Protein AF-A0A813K1X5-F1 (afdb_monomer)

Radius of gyration: 20.35 Å; Cα contacts (8 Å, |Δi|>4): 325; chains: 1; bounding box: 59×46×61 Å

Secondary structure (DSSP, 8-state):
-------------TT-TTT-HHHHHHHHHHHHHHSTT----S--HHHHHHTTTBGGGSEEEEE--TT-----SS-EEEEEEETT--TT-STTSBSSEEEEETTT--B---STTSTT-EEEESSSS-EEEEETTTBEEEEE--HHHHHH-TTHHHHHHHHH--TTPEEEEEEE-TTTS-S---TTS--HHHHHHHHHHHT-----SS--------PPPP-

Organism: Polarella glacialis (NCBI:txid89957)

Structure (mmCIF, N/CA/C/O backbone):
data_AF-A0A813K1X5-F1
#
_entry.id   AF-A0A813K1X5-F1
#
loop_
_atom_site.group_PDB
_atom_site.id
_atom_site.type_symbol
_atom_site.label_atom_id
_atom_site.label_alt_id
_atom_site.label_comp_id
_atom_site.label_asym_id
_atom_site.label_entity_id
_atom_site.label_seq_id
_atom_site.pdbx_PDB_ins_code
_atom_site.Cartn_x
_atom_site.Cartn_y
_atom_site.Cartn_z
_atom_site.occupancy
_atom_site.B_iso_or_equiv
_atom_site.auth_seq_id
_atom_site.auth_comp_id
_atom_site.auth_asym_id
_atom_site.auth_atom_id
_atom_site.pdbx_PDB_model_num
ATOM 1 N N . LEU A 1 1 ? -35.697 -5.464 9.568 1.00 37.19 1 LEU A N 1
ATOM 2 C CA . LEU A 1 1 ? -34.935 -4.727 10.599 1.00 37.19 1 LEU A CA 1
ATOM 3 C C . LEU A 1 1 ? -34.163 -3.637 9.882 1.00 37.19 1 LEU A C 1
ATOM 5 O O . LEU A 1 1 ? -33.559 -3.923 8.858 1.00 37.19 1 LEU A O 1
ATOM 9 N N . ASP A 1 2 ? -34.342 -2.413 10.358 1.00 28.03 2 ASP A N 1
ATOM 10 C CA . ASP A 1 2 ? -34.088 -1.141 9.681 1.00 28.03 2 ASP A CA 1
ATOM 11 C C . ASP A 1 2 ? -32.688 -1.010 9.058 1.00 28.03 2 ASP A C 1
ATOM 13 O O . ASP A 1 2 ? -31.667 -1.224 9.715 1.00 28.03 2 ASP A O 1
ATOM 17 N N . VAL A 1 3 ? -32.648 -0.637 7.779 1.00 36.41 3 VAL A N 1
ATOM 18 C CA . VAL A 1 3 ? -31.427 -0.400 6.995 1.00 36.41 3 VAL A CA 1
ATOM 19 C C . VAL A 1 3 ? -30.973 1.036 7.269 1.00 36.41 3 VAL A C 1
ATOM 21 O O . VAL A 1 3 ? -31.202 1.936 6.471 1.00 36.41 3 VAL A O 1
ATOM 24 N N . GLY A 1 4 ? -30.399 1.276 8.450 1.00 39.00 4 GLY A N 1
ATOM 25 C CA . GLY A 1 4 ? -30.151 2.630 8.958 1.00 39.00 4 GLY A CA 1
ATOM 26 C C . GLY A 1 4 ? -28.727 2.871 9.454 1.00 39.00 4 GLY A C 1
ATOM 27 O O . GLY A 1 4 ? -28.503 2.960 10.657 1.00 39.00 4 GLY A O 1
ATOM 28 N N . ALA A 1 5 ? -27.768 3.009 8.538 1.00 40.59 5 ALA A N 1
ATOM 29 C CA . ALA A 1 5 ? -26.588 3.860 8.727 1.00 40.59 5 ALA A CA 1
ATOM 30 C C . ALA A 1 5 ? -25.986 4.169 7.351 1.00 40.59 5 ALA A C 1
ATOM 32 O O . ALA A 1 5 ? -25.523 3.267 6.650 1.00 40.59 5 ALA A O 1
ATOM 33 N N . CYS A 1 6 ? -26.050 5.443 6.966 1.00 34.31 6 CYS A N 1
ATOM 34 C CA . CYS A 1 6 ? -25.514 5.969 5.718 1.00 34.31 6 CYS A CA 1
ATOM 35 C C . CYS A 1 6 ? -24.021 5.622 5.605 1.00 34.31 6 CYS A C 1
ATOM 37 O O . CYS A 1 6 ? -23.245 5.891 6.521 1.00 34.31 6 CYS A O 1
ATOM 39 N N . ARG A 1 7 ? -23.627 4.972 4.505 1.00 38.72 7 ARG A N 1
ATOM 40 C CA . ARG A 1 7 ? -22.219 4.814 4.137 1.00 38.72 7 ARG A CA 1
ATOM 41 C C . ARG A 1 7 ? -21.830 6.062 3.369 1.00 38.72 7 ARG A C 1
ATOM 43 O O . ARG A 1 7 ? -22.143 6.173 2.187 1.00 38.72 7 ARG A O 1
ATOM 50 N N . ASP A 1 8 ? -21.170 6.987 4.044 1.00 37.69 8 ASP A N 1
ATOM 51 C CA . ASP A 1 8 ? -20.707 8.194 3.386 1.00 37.69 8 ASP A CA 1
ATOM 52 C C . ASP A 1 8 ? -19.357 7.932 2.712 1.00 37.69 8 ASP A C 1
ATOM 54 O O . ASP A 1 8 ? -18.321 7.790 3.360 1.00 37.69 8 ASP A O 1
ATOM 58 N N . VAL A 1 9 ? -19.380 7.834 1.384 1.00 38.09 9 VAL A N 1
ATOM 59 C CA . VAL A 1 9 ? -18.176 7.851 0.551 1.00 38.09 9 VAL A CA 1
ATOM 60 C C . VAL A 1 9 ? -17.920 9.301 0.160 1.00 38.09 9 VAL A C 1
ATOM 62 O O . VAL A 1 9 ? -18.747 9.925 -0.506 1.00 38.09 9 VAL A O 1
ATOM 65 N N . PHE A 1 10 ? -16.785 9.857 0.581 1.00 41.97 10 PHE A N 1
ATOM 66 C CA . PHE A 1 10 ? -16.441 11.252 0.316 1.00 41.97 10 PHE A CA 1
ATOM 67 C C . PHE A 1 10 ? -15.395 11.346 -0.793 1.00 41.97 10 PHE A C 1
ATOM 69 O O . PHE A 1 10 ? -14.221 11.062 -0.577 1.00 41.97 10 PHE A O 1
ATOM 76 N N . ASN A 1 11 ? -15.815 11.791 -1.976 1.00 42.22 11 ASN A N 1
ATOM 77 C CA . ASN A 1 11 ? -14.895 12.260 -3.006 1.00 42.22 11 ASN A CA 1
ATOM 78 C C . ASN A 1 11 ? -14.552 13.728 -2.705 1.00 42.22 11 ASN A C 1
ATOM 80 O O . ASN A 1 11 ? -15.395 14.610 -2.879 1.00 42.22 11 ASN A O 1
ATOM 84 N N . ILE A 1 12 ? -13.357 13.988 -2.168 1.00 49.47 12 ILE A N 1
ATOM 85 C CA . ILE A 1 12 ? -12.917 15.344 -1.821 1.00 49.47 12 ILE A CA 1
ATOM 86 C C . ILE A 1 12 ? -12.043 15.874 -2.958 1.00 49.47 12 ILE A C 1
ATOM 88 O O . ILE A 1 12 ? -10.843 15.618 -3.008 1.00 49.47 12 ILE A O 1
ATOM 92 N N . ASN A 1 13 ? -12.651 16.642 -3.861 1.00 49.50 13 ASN A N 1
ATOM 93 C CA . ASN A 1 13 ? -11.921 17.376 -4.888 1.00 49.50 13 ASN A CA 1
ATOM 94 C C . ASN A 1 13 ? -11.289 18.637 -4.270 1.00 49.50 13 ASN A C 1
ATOM 96 O O . ASN A 1 13 ? -11.981 19.602 -3.942 1.00 49.50 13 ASN A O 1
ATOM 100 N N . LEU A 1 14 ? -9.967 18.631 -4.091 1.00 50.16 14 LEU A N 1
ATOM 101 C CA . LEU A 1 14 ? -9.223 19.759 -3.515 1.00 50.16 14 LEU A CA 1
ATOM 102 C C . LEU A 1 14 ? -8.948 20.893 -4.522 1.00 50.16 14 LEU A C 1
ATOM 104 O O . LEU A 1 14 ? -8.475 21.955 -4.115 1.00 50.16 14 LEU A O 1
ATOM 108 N N . HIS A 1 15 ? -9.266 20.685 -5.802 1.00 45.41 15 HIS A N 1
ATOM 109 C CA . HIS A 1 15 ? -8.939 21.586 -6.912 1.00 45.41 15 HIS A CA 1
ATOM 110 C C . HIS A 1 15 ? -10.160 22.270 -7.541 1.00 45.41 15 HIS A C 1
ATOM 112 O O . HIS A 1 15 ? -9.998 23.054 -8.470 1.00 45.41 15 HIS A O 1
ATOM 118 N N . ASP A 1 16 ? -11.375 22.000 -7.054 1.00 50.38 16 ASP A N 1
ATOM 119 C CA . ASP A 1 16 ? -12.575 22.655 -7.572 1.00 50.38 16 ASP A CA 1
ATOM 120 C C . ASP A 1 16 ? -12.643 24.119 -7.101 1.00 50.38 16 ASP A C 1
ATOM 122 O O . ASP A 1 16 ? -12.931 24.420 -5.936 1.00 50.38 16 ASP A O 1
ATOM 126 N N . GLU A 1 17 ? -12.351 25.048 -8.013 1.00 53.66 17 GLU A N 1
ATOM 127 C CA . GLU A 1 17 ? -12.396 26.491 -7.755 1.00 53.66 17 GLU A CA 1
ATOM 128 C C . GLU A 1 17 ? -13.829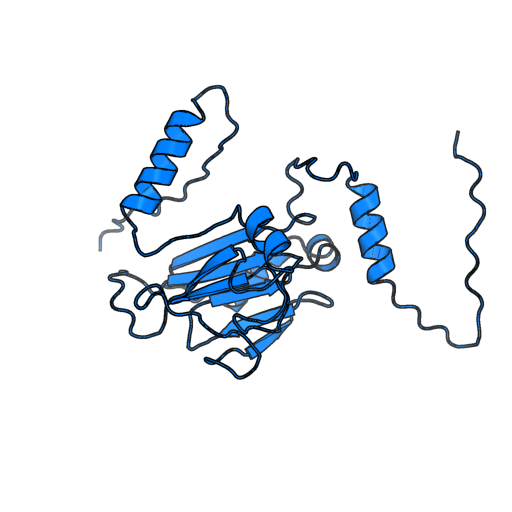 26.999 -7.522 1.00 53.66 17 GLU A C 1
ATOM 130 O O . GLU A 1 17 ? -14.015 28.048 -6.905 1.00 53.66 17 GLU A O 1
ATOM 135 N N . SER A 1 18 ? -14.852 26.248 -7.955 1.00 53.66 18 SER A N 1
ATOM 136 C CA . SER A 1 18 ? -16.253 26.690 -7.933 1.00 53.66 18 SER A CA 1
ATOM 137 C C . SER A 1 18 ? -16.927 26.596 -6.557 1.00 53.66 18 SER A C 1
ATOM 139 O O . SER A 1 18 ? -17.862 27.348 -6.279 1.00 53.66 18 SER A O 1
ATOM 141 N N . THR A 1 19 ? -16.445 25.717 -5.670 1.00 48.97 19 THR A N 1
ATOM 142 C CA . THR A 1 19 ? -17.001 25.503 -4.312 1.00 48.97 19 THR A CA 1
ATOM 143 C C . THR A 1 19 ? -15.967 25.580 -3.184 1.00 48.97 19 THR A C 1
ATOM 145 O O . THR A 1 19 ? -16.270 25.301 -2.027 1.00 48.97 19 THR A O 1
ATOM 148 N N . GLY A 1 20 ? -14.772 26.093 -3.480 1.00 51.66 20 GLY A N 1
ATOM 149 C CA . GLY A 1 20 ? -13.838 26.575 -2.470 1.00 51.66 20 GLY A CA 1
ATOM 150 C C . GLY A 1 20 ? -12.995 25.469 -1.844 1.00 51.66 20 GLY A C 1
ATOM 151 O O . GLY A 1 20 ? -13.385 24.834 -0.861 1.00 51.66 20 GLY A O 1
ATOM 152 N N . SER A 1 21 ? -11.757 25.348 -2.327 1.00 58.31 21 SER A N 1
ATOM 153 C CA . SER A 1 21 ? -10.701 24.502 -1.748 1.00 58.31 21 SER A CA 1
ATOM 154 C C . SER A 1 21 ? -10.621 24.597 -0.217 1.00 58.31 21 SER A C 1
ATOM 156 O O . SER A 1 21 ? -10.416 23.595 0.461 1.00 58.31 21 SER A O 1
ATOM 158 N N . ARG A 1 22 ? -10.885 25.780 0.358 1.00 50.78 22 ARG A N 1
ATOM 159 C CA . ARG A 1 22 ? -10.908 26.021 1.807 1.00 50.78 22 ARG A CA 1
ATOM 160 C C . ARG A 1 22 ? -11.969 25.207 2.560 1.00 50.78 22 ARG A C 1
ATOM 162 O O . ARG A 1 22 ? -11.662 24.711 3.637 1.00 50.78 22 ARG A O 1
ATOM 169 N N . GLN A 1 23 ? -13.180 25.048 2.024 1.00 58.88 23 GLN A N 1
ATOM 170 C CA . GLN A 1 23 ? -14.249 24.279 2.679 1.00 58.88 23 GLN A CA 1
ATOM 171 C C . GLN A 1 23 ? -13.980 22.772 2.607 1.00 58.88 23 GLN A C 1
ATOM 173 O O . GLN A 1 23 ? -14.222 22.055 3.576 1.00 58.88 23 GLN A O 1
ATOM 178 N N . ASN A 1 24 ? -13.400 22.303 1.500 1.00 55.28 24 ASN A N 1
ATOM 179 C CA . ASN A 1 24 ? -12.985 20.908 1.340 1.00 55.28 24 ASN A CA 1
ATOM 180 C C . ASN A 1 24 ? -11.791 20.559 2.240 1.00 55.28 24 ASN A C 1
ATOM 182 O O . ASN A 1 24 ? -11.790 19.503 2.871 1.00 55.28 24 ASN A O 1
ATOM 186 N N . ILE A 1 25 ? -10.834 21.480 2.391 1.00 54.69 25 ILE A N 1
ATOM 187 C CA . ILE A 1 25 ? -9.740 21.369 3.367 1.00 54.69 25 ILE A CA 1
ATOM 188 C C . ILE A 1 25 ? -10.288 21.362 4.797 1.00 54.69 25 ILE A C 1
ATOM 190 O O . ILE A 1 25 ? -9.881 20.530 5.601 1.00 54.69 25 ILE A O 1
ATOM 194 N N . GLU A 1 26 ? -11.232 22.244 5.131 1.00 54.47 26 GLU A N 1
ATOM 195 C CA . GLU A 1 26 ? -11.839 22.291 6.466 1.00 54.47 26 GLU A CA 1
ATOM 196 C C . GLU A 1 26 ? -12.644 21.019 6.780 1.00 54.47 26 GLU A C 1
ATOM 198 O O . GLU A 1 26 ? -12.616 20.526 7.907 1.00 54.47 26 GLU A O 1
ATOM 203 N N . ARG A 1 27 ? -13.318 20.446 5.777 1.00 57.72 27 ARG A N 1
ATOM 204 C CA . ARG A 1 27 ? -14.040 19.174 5.884 1.00 57.72 27 ARG A CA 1
ATOM 205 C C . ARG A 1 27 ? -13.094 17.993 6.073 1.00 57.72 27 ARG A C 1
ATOM 207 O O . ARG A 1 27 ? -13.336 17.180 6.958 1.00 57.72 27 ARG A O 1
ATOM 214 N N . TYR A 1 28 ? -12.014 17.918 5.296 1.00 57.75 28 TYR A N 1
ATOM 215 C CA . TYR A 1 28 ? -10.960 16.921 5.492 1.00 57.75 28 TYR A CA 1
ATOM 216 C C . TYR A 1 28 ? -10.333 17.051 6.884 1.00 57.75 28 TYR A C 1
ATOM 218 O O . TYR A 1 28 ? -10.205 16.070 7.608 1.00 57.75 28 TYR A O 1
ATOM 226 N N . PHE A 1 29 ? -10.034 18.280 7.310 1.00 54.12 29 PHE A N 1
ATOM 227 C CA . PHE A 1 29 ? -9.493 18.554 8.636 1.00 54.12 29 PHE A CA 1
ATOM 228 C C . PHE A 1 29 ? -10.454 18.140 9.756 1.00 54.12 29 PHE A C 1
ATOM 230 O O . PHE A 1 29 ? -10.011 17.540 10.730 1.00 54.12 29 PHE A O 1
ATOM 237 N N . ARG A 1 30 ? -11.762 18.403 9.622 1.00 57.97 30 ARG A N 1
ATOM 238 C CA . ARG A 1 30 ? -12.779 17.908 10.565 1.00 57.97 30 ARG A CA 1
ATOM 239 C C . ARG A 1 30 ? -12.848 16.384 10.584 1.00 57.97 30 ARG A C 1
ATOM 241 O O . ARG A 1 30 ? -12.858 15.824 11.667 1.00 57.97 30 ARG A O 1
ATOM 248 N N . LEU A 1 31 ? -12.790 15.714 9.432 1.00 59.84 31 LEU A N 1
ATOM 249 C CA . LEU A 1 31 ? -12.760 14.247 9.369 1.00 59.84 31 LEU A CA 1
ATOM 250 C C . LEU A 1 31 ? -11.537 13.665 10.090 1.00 59.84 31 LEU A C 1
ATOM 252 O O . LEU A 1 31 ? -11.683 12.751 10.893 1.00 59.84 31 LEU A O 1
ATOM 256 N N . CYS A 1 32 ? -10.347 14.228 9.877 1.00 54.81 32 CYS A N 1
ATOM 257 C CA . CYS A 1 32 ? -9.150 13.809 10.610 1.00 54.81 32 CYS A CA 1
ATOM 258 C C . CYS A 1 32 ? -9.243 14.136 12.111 1.00 54.81 32 CYS A C 1
ATOM 260 O O . CYS A 1 32 ? -8.781 13.364 12.943 1.00 54.81 32 CYS A O 1
ATOM 262 N N . LYS A 1 33 ? -9.848 15.275 12.469 1.00 53.50 33 LYS A N 1
ATOM 263 C CA . LYS A 1 33 ? -10.027 15.715 13.861 1.00 53.50 33 LYS A CA 1
ATOM 264 C C . LYS A 1 33 ? -11.022 14.842 14.630 1.00 53.50 33 LYS A C 1
ATOM 266 O O . LYS A 1 33 ? -10.771 14.523 15.788 1.00 53.50 33 LYS A O 1
ATOM 271 N N . ASP A 1 34 ? -12.135 14.487 14.002 1.00 55.12 34 ASP A N 1
ATOM 272 C CA . ASP A 1 34 ? -13.218 13.705 14.604 1.00 55.12 34 ASP A CA 1
ATOM 273 C C . ASP A 1 34 ? -12.886 12.196 14.611 1.00 55.12 34 ASP A C 1
ATOM 275 O O . ASP A 1 34 ? -13.503 11.420 15.341 1.00 55.12 34 ASP A O 1
ATOM 279 N N . HIS A 1 35 ? -11.852 11.789 13.864 1.00 56.91 35 HIS A N 1
ATOM 280 C CA . HIS A 1 35 ? -11.276 10.444 13.859 1.00 56.91 35 HIS A CA 1
ATOM 281 C C . HIS A 1 35 ? -9.766 10.477 14.187 1.00 56.91 35 HIS A C 1
ATOM 283 O O . HIS A 1 35 ? -8.943 10.150 13.327 1.00 56.91 35 HIS A O 1
ATOM 289 N N . PRO A 1 36 ? -9.380 10.803 15.440 1.00 51.66 36 PRO A N 1
ATOM 290 C CA . PRO A 1 36 ? -7.988 11.071 15.843 1.00 51.66 36 PRO A CA 1
ATOM 291 C C . PRO A 1 36 ? -7.034 9.870 15.717 1.00 51.66 36 PRO A C 1
ATOM 293 O O . PRO A 1 36 ? -5.830 10.005 15.898 1.00 51.66 36 PRO A O 1
ATOM 296 N N . ASN A 1 37 ? -7.561 8.687 15.400 1.00 47.19 37 ASN A N 1
ATOM 297 C CA . ASN A 1 37 ? -6.784 7.460 15.251 1.00 47.19 37 ASN A CA 1
ATOM 298 C C . ASN A 1 37 ? -6.490 7.124 13.772 1.00 47.19 37 ASN A C 1
ATOM 300 O O . ASN A 1 37 ? -5.763 6.178 13.490 1.00 47.19 37 ASN A O 1
ATOM 304 N N . LEU A 1 38 ? -7.040 7.878 12.809 1.00 51.84 38 LEU A N 1
ATOM 305 C CA . LEU A 1 38 ? -6.876 7.652 11.366 1.00 51.84 38 LEU A CA 1
ATOM 306 C C . LEU A 1 38 ? -6.050 8.779 10.737 1.00 51.84 38 LEU A C 1
ATOM 308 O O . LEU A 1 38 ? -6.556 9.630 10.010 1.00 51.84 38 LEU A O 1
ATOM 312 N N . HIS A 1 39 ? -4.753 8.791 11.038 1.00 58.34 39 HIS A N 1
ATOM 313 C CA . HIS A 1 39 ? -3.823 9.773 10.488 1.00 58.34 39 HIS A CA 1
ATOM 314 C C . HIS A 1 39 ? -3.089 9.179 9.285 1.00 58.34 39 HIS A C 1
ATOM 316 O O . HIS A 1 39 ? -2.258 8.288 9.450 1.00 58.34 39 HIS A O 1
ATOM 322 N N . VAL A 1 40 ? -3.359 9.703 8.084 1.00 64.44 40 VAL A N 1
ATOM 323 C CA . VAL A 1 40 ? -2.544 9.435 6.890 1.00 64.44 40 VAL A CA 1
ATOM 324 C C . VAL A 1 40 ? -1.770 10.674 6.489 1.00 64.44 40 VAL A C 1
ATOM 326 O O . VAL A 1 40 ? -2.325 11.771 6.399 1.00 64.44 40 VAL A O 1
ATOM 329 N N . THR A 1 41 ? -0.480 10.497 6.211 1.00 64.88 41 THR A N 1
ATOM 330 C CA . THR A 1 41 ? 0.353 11.551 5.630 1.00 64.88 41 THR A CA 1
ATOM 331 C C . THR A 1 41 ? 0.680 11.210 4.181 1.00 64.88 41 THR A C 1
ATOM 333 O O . THR A 1 41 ? 1.560 10.406 3.896 1.00 64.88 41 THR A O 1
ATOM 336 N N . THR A 1 42 ? -0.016 11.844 3.239 1.00 59.75 42 THR A N 1
ATOM 337 C CA . THR A 1 42 ? 0.281 11.704 1.801 1.00 59.75 42 THR A CA 1
ATOM 338 C C . THR A 1 42 ? 1.459 12.590 1.375 1.00 59.75 42 THR A C 1
ATOM 340 O O . THR A 1 42 ? 2.238 12.234 0.495 1.00 59.75 42 THR A O 1
ATOM 343 N N . SER A 1 43 ? 1.693 13.712 2.064 1.00 65.44 43 SER A N 1
ATOM 344 C CA . SER A 1 43 ? 2.812 14.625 1.800 1.00 65.44 43 SER A CA 1
ATOM 345 C C . SER A 1 43 ? 4.021 14.358 2.713 1.00 65.44 43 SER A C 1
ATOM 347 O O . SER A 1 43 ? 4.266 15.097 3.669 1.00 65.44 43 SER A O 1
ATOM 349 N N . CYS A 1 44 ? 4.811 13.315 2.433 1.00 76.31 44 CYS A N 1
ATOM 350 C CA . CYS A 1 44 ? 6.018 12.992 3.218 1.00 76.31 44 CYS A CA 1
ATOM 351 C C . CYS A 1 44 ? 7.341 13.187 2.455 1.00 76.31 44 CYS A C 1
ATOM 353 O O . CYS A 1 44 ? 8.406 13.150 3.071 1.00 76.31 44 CYS A O 1
ATOM 355 N N . PHE A 1 45 ? 7.308 13.416 1.134 1.00 81.19 45 PHE A N 1
ATOM 356 C CA . PHE A 1 45 ? 8.485 13.332 0.253 1.00 81.19 45 PHE A CA 1
ATOM 357 C C . PHE A 1 45 ? 9.682 14.174 0.701 1.00 81.19 45 PHE A C 1
ATOM 359 O O . PHE A 1 45 ? 10.815 13.701 0.639 1.00 81.19 45 PHE A O 1
ATOM 366 N N . THR A 1 46 ? 9.463 15.403 1.172 1.00 79.25 46 THR A N 1
ATOM 367 C CA . THR A 1 46 ? 10.554 16.262 1.655 1.00 79.25 46 THR A CA 1
ATOM 368 C C . THR A 1 46 ? 11.230 15.670 2.891 1.00 79.25 46 THR A C 1
ATOM 370 O O . THR A 1 46 ? 12.457 15.606 2.942 1.00 79.25 46 THR A O 1
ATOM 373 N N . SER A 1 47 ? 10.446 15.215 3.875 1.00 82.12 47 SER A N 1
ATOM 374 C CA . SER A 1 47 ? 10.969 14.578 5.092 1.00 82.12 47 SER A CA 1
ATOM 375 C C . SER A 1 47 ? 11.645 13.247 4.762 1.00 82.12 47 SER A C 1
ATOM 377 O O . SER A 1 47 ? 12.786 13.006 5.150 1.00 82.12 47 SER A O 1
ATOM 379 N N . TRP A 1 48 ? 10.984 12.430 3.949 1.00 89.06 48 TRP A N 1
ATOM 380 C CA . TRP A 1 48 ? 11.472 11.145 3.476 1.00 89.06 48 TRP A CA 1
ATOM 381 C C . TRP A 1 48 ? 12.819 11.266 2.752 1.00 89.06 48 TRP A C 1
ATOM 383 O O . TRP A 1 48 ? 13.781 10.589 3.111 1.00 89.06 48 TRP A O 1
ATOM 393 N N . ARG A 1 49 ? 12.947 12.197 1.795 1.00 88.25 49 ARG A N 1
ATOM 394 C CA . ARG A 1 49 ? 14.208 12.461 1.077 1.00 88.25 49 ARG A CA 1
ATOM 395 C C . ARG A 1 49 ? 15.308 12.974 2.004 1.00 88.25 49 ARG A C 1
ATOM 397 O O . ARG A 1 49 ? 16.432 12.484 1.915 1.00 88.25 49 ARG A O 1
ATOM 404 N N . LYS A 1 50 ? 14.999 13.914 2.908 1.00 91.94 50 LYS A N 1
ATOM 405 C CA . LYS A 1 50 ? 15.963 14.418 3.908 1.00 91.94 50 LYS A CA 1
ATOM 406 C C . LYS A 1 50 ? 16.500 13.299 4.805 1.00 91.94 50 LYS A C 1
ATOM 408 O O . LYS A 1 50 ? 17.664 13.335 5.185 1.00 91.94 50 LYS A O 1
ATOM 413 N N . ASN A 1 51 ? 15.686 12.280 5.065 1.00 93.12 51 ASN A N 1
ATOM 414 C CA . ASN A 1 51 ? 16.041 11.113 5.867 1.00 93.12 51 ASN A CA 1
ATOM 415 C C . ASN A 1 51 ? 16.405 9.890 5.011 1.00 93.12 51 ASN A C 1
ATOM 417 O O . ASN A 1 51 ? 16.113 8.754 5.379 1.00 93.12 51 ASN A O 1
ATOM 421 N N . LYS A 1 52 ? 17.048 10.111 3.855 1.00 94.94 52 LYS A N 1
ATOM 422 C CA . LYS A 1 52 ? 17.611 9.051 2.997 1.00 94.94 52 LYS A CA 1
ATOM 423 C C . LYS A 1 52 ? 16.597 7.986 2.558 1.00 94.94 52 LYS A C 1
ATOM 425 O O . LYS A 1 52 ? 16.956 6.826 2.404 1.00 94.94 52 LYS A O 1
ATOM 430 N N . LYS A 1 53 ? 15.347 8.389 2.328 1.00 94.00 53 LYS A N 1
ATOM 431 C CA . LYS A 1 53 ? 14.254 7.517 1.877 1.00 94.00 53 LYS A CA 1
ATOM 432 C C . LYS A 1 53 ? 13.921 6.370 2.845 1.00 94.00 53 LYS A C 1
ATOM 434 O O . LYS A 1 53 ? 13.590 5.266 2.424 1.00 94.00 53 LYS A O 1
ATOM 439 N N . THR A 1 54 ? 13.996 6.652 4.140 1.00 94.31 54 THR A N 1
ATOM 440 C CA . THR A 1 54 ? 13.744 5.679 5.210 1.00 94.31 54 THR A CA 1
ATOM 441 C C . THR A 1 54 ? 12.252 5.591 5.559 1.00 94.31 54 THR A C 1
ATOM 443 O O . THR A 1 54 ? 11.609 6.630 5.744 1.00 94.31 54 THR A O 1
ATOM 446 N N . ASN A 1 55 ? 11.723 4.374 5.727 1.00 94.00 55 ASN A N 1
ATOM 447 C CA . ASN A 1 55 ? 10.318 4.089 6.058 1.00 94.00 55 ASN A CA 1
ATOM 448 C C . ASN A 1 55 ? 9.814 4.885 7.267 1.00 94.00 55 ASN A C 1
ATOM 450 O O . ASN A 1 55 ? 8.737 5.466 7.215 1.00 94.00 55 ASN A O 1
ATOM 454 N N . GLY A 1 56 ? 10.604 5.014 8.335 1.00 91.19 56 GLY A N 1
ATOM 455 C CA . GLY A 1 56 ? 10.218 5.756 9.543 1.00 91.19 56 GLY A CA 1
ATOM 456 C C . GLY A 1 56 ? 9.876 7.239 9.323 1.00 91.19 56 GLY A C 1
ATOM 457 O O . GLY A 1 56 ? 9.251 7.849 10.189 1.00 91.19 56 GLY A O 1
ATOM 458 N N . PHE A 1 57 ? 10.233 7.808 8.167 1.00 88.62 57 PHE A N 1
ATOM 459 C CA . PHE A 1 57 ? 9.937 9.190 7.763 1.00 88.62 57 PHE A CA 1
ATOM 460 C C . PHE A 1 57 ? 9.033 9.271 6.525 1.00 88.62 57 PHE A C 1
ATOM 462 O O . PHE A 1 57 ? 8.903 10.336 5.914 1.00 88.62 57 PHE A O 1
ATOM 469 N N . ALA A 1 58 ? 8.462 8.138 6.126 1.00 91.00 58 ALA A N 1
ATOM 470 C CA . ALA A 1 58 ? 7.639 8.005 4.942 1.00 91.00 58 ALA A CA 1
ATOM 471 C C . ALA A 1 58 ? 6.144 8.237 5.233 1.00 91.00 58 ALA A C 1
ATOM 473 O O . ALA A 1 58 ? 5.797 8.819 6.267 1.00 91.00 58 ALA A O 1
ATOM 474 N N . LYS A 1 59 ? 5.266 7.831 4.306 1.00 89.75 59 LYS A N 1
ATOM 475 C CA . LYS A 1 59 ? 3.814 8.016 4.419 1.00 89.75 59 LYS A CA 1
ATOM 476 C C . LYS A 1 59 ? 3.305 7.191 5.586 1.00 89.75 59 LYS A C 1
ATOM 478 O O . LYS A 1 59 ? 3.520 5.981 5.627 1.00 89.75 59 LYS A O 1
ATOM 483 N N . VAL A 1 60 ? 2.662 7.847 6.542 1.00 88.00 60 VAL A N 1
ATOM 484 C CA . VAL A 1 60 ? 2.062 7.172 7.691 1.00 88.00 60 VAL A CA 1
ATOM 485 C C . VAL A 1 60 ? 0.771 6.523 7.232 1.00 88.00 60 VAL A C 1
ATOM 487 O O . VAL A 1 60 ? -0.102 7.220 6.720 1.00 88.00 60 VAL A O 1
ATOM 490 N N . ILE A 1 61 ? 0.672 5.208 7.401 1.00 90.19 61 ILE A N 1
ATOM 491 C CA . ILE A 1 61 ? -0.511 4.421 7.058 1.00 90.19 61 ILE A CA 1
ATOM 492 C C . ILE A 1 61 ? -1.026 3.778 8.352 1.00 90.19 61 ILE A C 1
ATOM 494 O O . ILE A 1 61 ? -0.286 3.018 8.986 1.00 90.19 61 ILE A O 1
ATOM 498 N N . PRO A 1 62 ? -2.261 4.079 8.783 1.00 87.38 62 PRO A N 1
ATOM 499 C CA . PRO A 1 62 ? -2.831 3.470 9.971 1.00 87.38 62 PRO A CA 1
ATOM 500 C C . PRO A 1 62 ? -3.065 1.982 9.723 1.00 87.38 62 PRO A C 1
ATOM 502 O O . PRO A 1 62 ? -3.419 1.583 8.615 1.00 87.38 62 PRO A O 1
ATOM 505 N N . VAL A 1 63 ? -2.894 1.162 10.755 1.00 88.12 63 VAL A N 1
ATOM 506 C CA . VAL A 1 63 ? -3.252 -0.259 10.744 1.00 88.12 63 VAL A CA 1
ATOM 507 C C . VAL A 1 63 ? -3.945 -0.656 12.033 1.00 88.12 63 VAL A C 1
ATOM 509 O O . VAL A 1 63 ? -3.710 -0.081 13.093 1.00 88.12 63 VAL A O 1
ATOM 512 N N . VAL A 1 64 ? -4.826 -1.644 11.923 1.00 85.62 64 VAL A N 1
ATOM 513 C CA . VAL A 1 64 ? -5.684 -2.090 13.019 1.00 85.62 64 VAL A CA 1
ATOM 514 C C . VAL A 1 64 ? -5.330 -3.530 13.369 1.00 85.62 64 VAL A C 1
ATOM 516 O O . VAL A 1 64 ? -5.437 -4.415 12.514 1.00 85.62 64 VAL A O 1
ATOM 519 N N . SER A 1 65 ? -4.919 -3.756 14.615 1.00 84.12 65 SER A N 1
ATOM 520 C CA . SER A 1 65 ? -4.677 -5.085 15.177 1.00 84.12 65 SER A CA 1
ATOM 521 C C . SER A 1 65 ? -5.990 -5.750 15.653 1.00 84.12 65 SER A C 1
ATOM 523 O O . SER A 1 65 ? -6.913 -5.067 16.114 1.00 84.12 65 SER A O 1
ATOM 525 N N . PRO A 1 66 ? -6.135 -7.087 15.558 1.00 66.75 66 PRO A N 1
ATOM 526 C CA . PRO A 1 66 ? -7.226 -7.837 16.157 1.00 66.75 66 PRO A CA 1
ATOM 527 C C . PRO A 1 66 ? -7.185 -7.651 17.675 1.00 66.75 66 PRO A C 1
ATOM 529 O O . PRO A 1 66 ? -6.255 -8.090 18.341 1.00 66.75 66 PRO A O 1
ATOM 532 N N . GLY A 1 67 ? -8.196 -6.978 18.220 1.00 63.91 67 GLY A N 1
ATOM 533 C CA . GLY A 1 67 ? -8.253 -6.616 19.640 1.00 63.91 67 GLY A CA 1
ATOM 534 C C . GLY A 1 67 ? -8.104 -5.120 19.907 1.00 63.91 67 GLY A C 1
ATOM 535 O O . GLY A 1 67 ? -8.287 -4.696 21.045 1.00 63.91 67 GLY A O 1
ATOM 536 N N . SER A 1 68 ? -7.854 -4.312 18.872 1.00 65.69 68 SER A N 1
ATOM 537 C CA . SER A 1 68 ? -7.953 -2.857 18.961 1.00 65.69 68 SER A CA 1
ATOM 538 C C . SER A 1 68 ? -9.319 -2.456 19.532 1.00 65.69 68 SER A C 1
ATOM 540 O O . SER A 1 68 ? -10.352 -2.888 19.013 1.00 65.69 68 SER A O 1
ATOM 542 N N . SER A 1 69 ? -9.345 -1.582 20.537 1.00 56.59 69 SER A N 1
ATOM 543 C CA . SER A 1 69 ? -10.575 -1.014 21.111 1.00 56.59 69 SER A CA 1
ATOM 544 C C . SER A 1 69 ? -11.245 0.023 20.204 1.00 56.59 69 SER A C 1
ATOM 546 O O . SER A 1 69 ? -12.103 0.778 20.658 1.00 56.59 69 SER A O 1
ATOM 548 N N . VAL A 1 70 ? -10.856 0.089 18.926 1.00 63.34 70 VAL A N 1
ATOM 549 C CA . VAL A 1 70 ? -11.538 0.914 17.933 1.00 63.34 70 VAL A CA 1
ATOM 550 C C . VAL A 1 70 ? -12.992 0.451 17.896 1.00 63.34 70 VAL A C 1
ATOM 552 O O . VAL A 1 70 ? -13.280 -0.654 17.439 1.00 63.34 70 VAL A O 1
ATOM 555 N N . GLU A 1 71 ? -13.894 1.293 18.405 1.00 59.47 71 GLU A N 1
ATOM 556 C CA . GLU A 1 71 ? -15.344 1.073 18.444 1.00 59.47 71 GLU A CA 1
ATOM 557 C C . GLU A 1 71 ? -15.942 1.137 17.030 1.00 59.47 71 GLU A C 1
ATOM 559 O O . GLU A 1 71 ? -16.775 1.978 16.692 1.00 59.47 71 GLU A O 1
ATOM 564 N N . ALA A 1 72 ? -15.493 0.250 16.150 1.00 60.00 72 ALA A N 1
ATOM 565 C CA . ALA A 1 72 ? -16.062 0.083 14.835 1.00 60.00 72 ALA A CA 1
ATOM 566 C C . ALA A 1 72 ? -17.181 -0.955 14.925 1.00 60.00 72 ALA A C 1
ATOM 568 O O . ALA A 1 72 ? -16.985 -2.084 15.373 1.00 60.00 72 ALA A O 1
ATOM 569 N N . LYS A 1 73 ? -18.370 -0.591 14.432 1.00 66.62 73 LYS A N 1
ATOM 570 C CA . LYS A 1 73 ? -19.506 -1.522 14.299 1.00 66.62 73 LYS A CA 1
ATOM 571 C C . LYS A 1 73 ? -19.188 -2.718 13.392 1.00 66.62 73 LYS A C 1
ATOM 573 O O . LYS A 1 73 ? -19.940 -3.687 13.383 1.00 66.62 73 LYS A O 1
ATOM 578 N N . ARG A 1 74 ? -18.131 -2.611 12.582 1.00 69.94 74 ARG A N 1
ATOM 579 C CA . ARG A 1 74 ? -17.660 -3.616 11.631 1.00 69.94 74 ARG A CA 1
ATOM 580 C C . ARG A 1 74 ? -16.135 -3.683 11.648 1.00 69.94 74 ARG A C 1
ATOM 582 O O . ARG A 1 74 ? -15.498 -2.650 11.854 1.00 69.94 74 ARG A O 1
ATOM 589 N N . PRO A 1 75 ? -15.544 -4.855 11.383 1.00 80.56 75 PRO A N 1
ATOM 590 C CA . PRO A 1 75 ? -14.121 -4.976 11.102 1.00 80.56 75 PRO A CA 1
ATOM 591 C C . PRO A 1 75 ? -13.654 -4.002 10.008 1.00 80.56 75 PRO A C 1
ATOM 593 O O . PRO A 1 75 ? -14.240 -3.968 8.933 1.00 80.56 75 PRO A O 1
ATOM 596 N N . ILE A 1 76 ? -12.612 -3.205 10.267 1.00 83.19 76 ILE A N 1
ATOM 597 C CA . ILE A 1 76 ? -11.999 -2.326 9.256 1.00 83.19 76 ILE A CA 1
ATOM 598 C C . ILE A 1 76 ? -10.829 -3.056 8.601 1.00 83.19 76 ILE A C 1
ATOM 600 O O . ILE A 1 76 ? -9.982 -3.589 9.320 1.00 83.19 76 ILE A O 1
ATOM 604 N N . ARG A 1 77 ? -10.751 -3.025 7.267 1.00 88.00 77 ARG A N 1
ATOM 605 C CA . ARG A 1 77 ? -9.592 -3.469 6.488 1.00 88.00 77 ARG A CA 1
ATOM 606 C C . ARG A 1 77 ? -9.042 -2.337 5.636 1.00 88.00 77 ARG A C 1
ATOM 608 O O . ARG A 1 77 ? -9.786 -1.615 4.977 1.00 88.00 77 ARG A O 1
ATOM 615 N N . ILE A 1 78 ? -7.726 -2.195 5.659 1.00 89.62 78 ILE A N 1
ATOM 616 C CA . ILE A 1 78 ? -7.006 -1.106 5.012 1.00 89.62 78 ILE A CA 1
ATOM 617 C C . ILE A 1 78 ? -6.283 -1.647 3.787 1.00 89.62 78 ILE A C 1
ATOM 619 O O . ILE A 1 78 ? -5.554 -2.626 3.868 1.00 89.62 78 ILE A O 1
ATOM 623 N N . PHE A 1 79 ? -6.458 -0.999 2.648 1.00 92.06 79 PHE A N 1
ATOM 624 C CA . PHE A 1 79 ? -5.704 -1.273 1.435 1.00 92.06 79 PHE A CA 1
ATOM 625 C C . PHE A 1 79 ? -4.805 -0.081 1.142 1.00 92.06 79 PHE A C 1
ATOM 627 O O . PHE A 1 79 ? -5.269 1.058 1.173 1.00 92.06 79 PHE A O 1
ATOM 634 N N . PHE A 1 80 ? -3.535 -0.331 0.841 1.00 93.81 80 PHE A N 1
ATOM 635 C CA . PHE A 1 80 ? -2.603 0.700 0.400 1.00 93.81 80 PHE A CA 1
ATOM 636 C C . PHE A 1 80 ? -1.951 0.290 -0.916 1.00 93.81 80 PHE A C 1
ATOM 638 O O . PHE A 1 80 ? -1.131 -0.626 -0.951 1.00 93.81 80 PHE A O 1
ATOM 645 N N . PHE A 1 81 ? -2.338 0.970 -1.992 1.00 92.50 81 PHE A N 1
ATOM 646 C CA . PHE A 1 81 ? -1.806 0.788 -3.338 1.00 92.50 81 PHE A CA 1
ATOM 647 C C . PHE A 1 81 ? -0.768 1.869 -3.632 1.00 92.50 81 PHE A C 1
ATOM 649 O O . PHE A 1 81 ? -1.116 3.048 -3.652 1.00 92.50 81 PHE A O 1
ATOM 656 N N . ASP A 1 82 ? 0.478 1.482 -3.893 1.00 91.81 82 ASP A N 1
ATOM 657 C CA . ASP A 1 82 ? 1.560 2.413 -4.249 1.00 91.81 82 ASP A CA 1
ATOM 658 C C . ASP A 1 82 ? 2.612 1.683 -5.104 1.00 91.81 82 ASP A C 1
ATOM 660 O O . ASP A 1 82 ? 3.003 0.555 -4.801 1.00 91.81 82 ASP A O 1
ATOM 664 N N . ASP A 1 83 ? 3.055 2.292 -6.204 1.00 89.50 83 ASP A N 1
ATOM 665 C CA . ASP A 1 83 ? 4.031 1.706 -7.137 1.00 89.50 83 ASP A CA 1
ATOM 666 C C . ASP A 1 83 ? 5.478 1.728 -6.606 1.00 89.50 83 ASP A C 1
ATOM 668 O O . ASP A 1 83 ? 6.340 0.976 -7.071 1.00 89.50 83 ASP A O 1
ATOM 672 N N . ASN A 1 84 ? 5.747 2.522 -5.571 1.00 87.94 84 ASN A N 1
ATOM 673 C CA . ASN A 1 84 ? 7.060 2.713 -4.955 1.00 87.94 84 ASN A CA 1
ATOM 674 C C . ASN A 1 84 ? 7.235 1.947 -3.635 1.00 87.94 84 ASN A C 1
ATOM 676 O O . ASN A 1 84 ? 8.158 2.236 -2.868 1.00 87.94 84 ASN A O 1
ATOM 680 N N . LEU A 1 85 ? 6.376 0.965 -3.346 1.00 92.75 85 LEU A N 1
ATOM 681 C CA . LEU A 1 85 ? 6.536 0.130 -2.157 1.00 92.75 85 LEU A CA 1
ATOM 682 C C . LEU A 1 85 ? 7.846 -0.668 -2.182 1.00 92.75 85 LEU A C 1
ATOM 684 O O . LEU A 1 85 ? 8.269 -1.225 -3.203 1.00 92.75 85 LEU A O 1
ATOM 688 N N . GLU A 1 86 ? 8.462 -0.765 -1.008 1.00 94.50 86 GLU A N 1
ATOM 689 C CA . GLU A 1 86 ? 9.631 -1.595 -0.742 1.00 94.50 86 GLU A CA 1
ATOM 690 C C . GLU A 1 86 ? 9.349 -2.496 0.463 1.00 94.50 86 GLU A C 1
ATOM 692 O O . GLU A 1 86 ? 8.739 -2.073 1.443 1.00 94.50 86 GLU A O 1
ATOM 697 N N . TRP A 1 87 ? 9.800 -3.748 0.394 1.00 95.06 87 TRP A N 1
ATOM 698 C CA . TRP A 1 87 ? 9.388 -4.811 1.320 1.00 95.06 87 TRP A CA 1
ATOM 699 C C . TRP A 1 87 ? 10.321 -5.004 2.520 1.00 95.06 87 TRP A C 1
ATOM 701 O O . TRP A 1 87 ? 10.195 -5.986 3.247 1.00 95.06 87 TRP A O 1
ATOM 711 N N . GLY A 1 88 ? 11.256 -4.072 2.739 1.00 93.50 88 GLY A N 1
ATOM 712 C CA . GLY A 1 88 ? 12.162 -4.108 3.890 1.00 93.50 88 GLY A CA 1
ATOM 713 C C . GLY A 1 88 ? 11.429 -3.999 5.229 1.00 93.50 88 GLY A C 1
ATOM 714 O O . GLY A 1 88 ? 11.899 -4.548 6.222 1.00 93.50 88 GLY A O 1
ATOM 715 N N . GLY A 1 89 ? 10.268 -3.334 5.251 1.00 91.88 89 GLY A N 1
ATOM 716 C CA . GLY A 1 89 ? 9.276 -3.415 6.324 1.00 91.88 89 GLY A CA 1
ATOM 717 C C . GLY A 1 89 ? 9.612 -2.728 7.644 1.00 91.88 89 GLY A C 1
ATOM 718 O O . GLY A 1 89 ? 8.710 -2.261 8.330 1.00 91.88 89 GLY A O 1
ATOM 719 N N . SER A 1 90 ? 10.890 -2.642 8.015 1.00 96.88 90 SER A N 1
ATOM 720 C CA . SER A 1 90 ? 11.345 -2.054 9.275 1.00 96.88 90 SER A CA 1
ATOM 721 C C . SER A 1 90 ? 11.382 -0.526 9.220 1.00 96.88 90 SER A C 1
ATOM 723 O O . SER A 1 90 ? 11.501 0.067 8.145 1.00 96.88 90 SER A O 1
ATOM 725 N N . ALA A 1 91 ? 11.375 0.130 10.383 1.00 94.44 91 ALA A N 1
ATOM 726 C CA . ALA A 1 91 ? 11.417 1.591 10.465 1.00 94.44 91 ALA A CA 1
ATOM 727 C C . ALA A 1 91 ? 12.687 2.200 9.848 1.00 94.44 91 ALA A C 1
ATOM 729 O O . ALA A 1 91 ? 12.649 3.333 9.378 1.00 94.44 91 ALA A O 1
ATOM 730 N N . SER A 1 92 ? 13.801 1.465 9.852 1.00 96.31 92 SER A N 1
ATOM 731 C CA . SER A 1 92 ? 15.091 1.893 9.300 1.00 96.31 92 SER A CA 1
ATOM 732 C C . SER A 1 92 ? 15.327 1.446 7.857 1.00 96.31 92 SER A C 1
ATOM 734 O O . SER A 1 92 ? 16.300 1.883 7.244 1.00 96.31 92 SER A O 1
ATOM 736 N N . SER A 1 93 ? 14.472 0.577 7.315 1.00 96.31 93 SER A N 1
ATOM 737 C CA . SER A 1 93 ? 14.581 0.135 5.926 1.00 96.31 93 SER A CA 1
ATOM 738 C C . SER A 1 93 ? 14.193 1.240 4.945 1.00 96.31 93 SER A C 1
ATOM 740 O O . SER A 1 93 ? 13.534 2.224 5.299 1.00 96.31 93 SER A O 1
ATOM 742 N N . THR A 1 94 ? 14.640 1.088 3.704 1.00 94.38 94 THR A N 1
ATOM 743 C CA . THR A 1 94 ? 14.246 1.957 2.601 1.00 94.38 94 THR A CA 1
ATOM 744 C C . THR A 1 94 ? 12.795 1.685 2.202 1.00 94.38 94 THR A C 1
ATOM 746 O O . THR A 1 94 ? 12.286 0.575 2.375 1.00 94.38 94 THR A O 1
ATOM 749 N N . GLY A 1 95 ? 12.117 2.720 1.708 1.00 92.38 95 GLY A N 1
ATOM 750 C CA . GLY A 1 95 ? 10.746 2.617 1.212 1.00 92.38 95 GLY A CA 1
ATOM 751 C C . GLY A 1 95 ? 9.851 3.768 1.648 1.00 92.38 95 GLY A C 1
ATOM 752 O O . GLY A 1 95 ? 10.233 4.607 2.465 1.00 92.38 95 GLY A O 1
ATOM 753 N N . ILE A 1 96 ? 8.652 3.820 1.067 1.00 91.75 96 ILE A N 1
ATOM 754 C CA . ILE A 1 96 ? 7.704 4.930 1.221 1.00 91.75 96 ILE A CA 1
ATOM 755 C C . ILE A 1 96 ? 6.578 4.654 2.243 1.00 91.75 96 ILE A C 1
ATOM 757 O O . ILE A 1 96 ? 5.657 5.459 2.371 1.00 91.75 96 ILE A O 1
ATOM 761 N N . CYS A 1 97 ? 6.653 3.563 3.012 1.00 94.75 97 CYS A N 1
ATOM 762 C CA . CYS A 1 97 ? 5.553 3.107 3.866 1.00 94.75 97 CYS A CA 1
ATOM 763 C C . CYS A 1 97 ? 5.934 3.069 5.352 1.00 94.75 97 CYS A C 1
ATOM 765 O O . CYS A 1 97 ? 6.924 2.454 5.745 1.00 94.75 97 CYS A O 1
ATOM 767 N N . ASN A 1 98 ? 5.121 3.713 6.188 1.00 93.56 98 ASN A N 1
ATOM 768 C CA . ASN A 1 98 ? 5.281 3.796 7.636 1.00 93.56 98 ASN A CA 1
ATOM 769 C C . ASN A 1 98 ? 3.992 3.321 8.314 1.00 93.56 98 ASN A C 1
ATOM 771 O O . ASN A 1 98 ? 3.108 4.129 8.605 1.00 93.56 98 ASN A O 1
ATOM 775 N N . LEU A 1 99 ? 3.860 2.013 8.536 1.00 93.81 99 LEU A N 1
ATOM 776 C CA . LEU A 1 99 ? 2.677 1.480 9.203 1.00 93.81 99 LEU A CA 1
ATOM 777 C C . LEU A 1 99 ? 2.670 1.845 10.687 1.00 93.81 99 LEU A C 1
ATOM 779 O O . LEU A 1 99 ? 3.678 1.673 11.380 1.00 93.81 99 LEU A O 1
ATOM 783 N N . ARG A 1 100 ? 1.524 2.320 11.176 1.00 89.19 100 ARG A N 1
ATOM 784 C CA . ARG A 1 100 ? 1.326 2.684 12.581 1.00 89.19 100 ARG A CA 1
ATOM 785 C C . ARG A 1 100 ? 0.079 2.035 13.144 1.00 89.19 100 ARG A C 1
ATOM 787 O O . ARG A 1 100 ? -1.002 2.209 12.583 1.00 89.19 100 ARG A O 1
ATOM 794 N N . ASP A 1 101 ? 0.232 1.308 14.246 1.00 84.75 101 ASP A N 1
ATOM 795 C CA . ASP A 1 101 ? -0.919 0.787 14.980 1.00 84.75 101 ASP A CA 1
ATOM 796 C C . ASP A 1 101 ? -1.733 1.968 15.519 1.00 84.75 101 ASP A C 1
ATOM 798 O O . ASP A 1 101 ? -1.196 2.880 16.148 1.00 84.75 101 ASP A O 1
ATOM 802 N N . VAL A 1 102 ? -3.029 1.981 15.226 1.00 80.25 102 VAL A N 1
ATOM 803 C CA . VAL A 1 102 ? -3.906 3.110 15.566 1.00 80.25 102 VAL A CA 1
ATOM 804 C C . VAL A 1 102 ? -4.179 3.254 17.062 1.00 80.25 102 VAL A C 1
ATOM 806 O O . VAL A 1 102 ? -4.585 4.327 17.502 1.00 80.25 102 VAL A O 1
ATOM 809 N N . CYS A 1 103 ? -3.997 2.191 17.844 1.00 77.62 103 CYS A N 1
ATOM 810 C CA . CYS A 1 103 ? -4.215 2.196 19.284 1.00 77.62 103 CYS A CA 1
ATOM 811 C C . CYS A 1 103 ? -2.953 2.598 20.042 1.00 77.62 103 CYS A C 1
ATOM 813 O O . CYS A 1 103 ? -3.049 3.352 21.009 1.00 77.62 103 CYS A O 1
ATOM 815 N N . THR A 1 104 ? -1.786 2.098 19.631 1.00 79.94 104 THR A N 1
ATOM 816 C CA . THR A 1 104 ? -0.531 2.357 20.358 1.00 79.94 104 THR A CA 1
ATOM 817 C C . THR A 1 104 ? 0.312 3.470 19.741 1.00 79.94 104 THR A C 1
ATOM 819 O O . THR A 1 104 ? 1.117 4.088 20.434 1.00 79.94 104 THR A O 1
ATOM 822 N N . GLY A 1 105 ? 0.138 3.755 18.449 1.00 78.94 105 GLY A N 1
ATOM 823 C CA . GLY A 1 105 ? 1.020 4.635 17.677 1.00 78.94 105 GLY A CA 1
ATOM 824 C C . GLY A 1 105 ? 2.368 3.993 17.319 1.00 78.94 105 GLY A C 1
ATOM 825 O O . GLY A 1 105 ? 3.224 4.636 16.693 1.00 78.94 105 GLY A O 1
ATOM 826 N N . ASP A 1 106 ? 2.580 2.730 17.690 1.00 84.94 106 ASP A N 1
ATOM 827 C CA . ASP A 1 106 ? 3.837 2.036 17.443 1.00 84.94 106 ASP A CA 1
ATOM 828 C C . ASP A 1 106 ? 4.024 1.720 15.965 1.00 84.94 106 ASP A C 1
ATOM 830 O O . ASP A 1 106 ? 3.077 1.562 15.193 1.00 84.94 106 ASP A O 1
ATOM 834 N N . PHE A 1 107 ? 5.291 1.637 15.564 1.00 89.69 107 PHE A N 1
ATOM 835 C CA . PHE A 1 107 ? 5.651 1.210 14.221 1.00 89.69 107 PHE A CA 1
ATOM 836 C C . PHE A 1 107 ? 5.342 -0.276 14.044 1.00 89.69 107 PHE A C 1
ATOM 838 O O . PHE A 1 107 ? 5.795 -1.099 14.839 1.00 89.69 107 PHE A O 1
ATOM 845 N N . VAL A 1 108 ? 4.662 -0.625 12.956 1.00 94.56 108 VAL A N 1
ATOM 846 C CA . VAL A 1 108 ? 4.377 -2.020 12.613 1.00 94.56 108 VAL A CA 1
ATOM 847 C C . VAL A 1 108 ? 5.332 -2.472 11.520 1.00 94.56 108 VAL A C 1
ATOM 849 O O . VAL A 1 108 ? 5.280 -2.006 10.383 1.00 94.56 108 VAL A O 1
ATOM 852 N N . ASN A 1 109 ? 6.228 -3.394 11.870 1.00 96.88 109 ASN A N 1
ATOM 853 C CA . ASN A 1 109 ? 7.136 -3.996 10.903 1.00 96.88 109 ASN A CA 1
ATOM 854 C C . ASN A 1 109 ? 6.360 -4.913 9.953 1.00 96.88 109 ASN A C 1
ATOM 856 O O . ASN A 1 109 ? 5.776 -5.895 10.403 1.00 96.88 109 ASN A O 1
ATOM 860 N N . PHE A 1 110 ? 6.380 -4.593 8.661 1.00 97.00 110 PHE A N 1
ATOM 861 C CA . PHE A 1 110 ? 5.674 -5.343 7.616 1.00 97.00 110 PHE A CA 1
ATOM 862 C C . PHE A 1 110 ? 6.597 -6.186 6.730 1.00 97.00 110 PHE A C 1
ATOM 864 O O . PHE A 1 110 ? 6.224 -6.569 5.617 1.00 97.00 110 PHE A O 1
ATOM 871 N N . ALA A 1 111 ? 7.821 -6.448 7.196 1.00 96.69 111 ALA A N 1
ATOM 872 C CA . ALA A 1 111 ? 8.718 -7.390 6.545 1.00 96.69 111 ALA A CA 1
ATOM 873 C C . ALA A 1 111 ? 8.100 -8.795 6.564 1.00 96.69 111 ALA A C 1
ATOM 875 O O . ALA A 1 111 ? 7.357 -9.146 7.480 1.00 96.69 111 ALA A O 1
ATOM 876 N N . GLU A 1 112 ? 8.424 -9.606 5.561 1.00 95.38 112 GLU A N 1
ATOM 877 C CA . GLU A 1 112 ? 7.895 -10.967 5.450 1.00 95.38 112 GLU A CA 1
ATOM 878 C C . GLU A 1 112 ? 8.204 -11.790 6.715 1.00 95.38 112 GLU A C 1
ATOM 880 O O . GLU A 1 112 ? 9.337 -11.815 7.204 1.00 95.38 112 GLU A O 1
ATOM 885 N N . GLY A 1 113 ? 7.174 -12.429 7.276 1.00 95.44 113 GLY A N 1
ATOM 886 C CA . GLY A 1 113 ? 7.256 -13.212 8.510 1.00 95.44 113 GLY A CA 1
ATOM 887 C C . GLY A 1 113 ? 7.249 -12.398 9.811 1.00 95.44 113 GLY A C 1
ATOM 888 O O . GLY A 1 113 ? 7.348 -12.990 10.883 1.00 95.44 113 GLY A O 1
ATOM 889 N N . GLN A 1 114 ? 7.140 -11.069 9.759 1.00 96.44 114 GLN A N 1
ATOM 890 C CA . GLN A 1 114 ? 6.984 -10.211 10.941 1.00 96.44 114 GLN A CA 1
ATOM 891 C C . GLN A 1 114 ? 5.524 -9.786 11.085 1.00 96.44 114 GLN A C 1
ATOM 893 O O . GLN A 1 114 ? 4.908 -9.445 10.084 1.00 96.44 114 GLN A O 1
ATOM 898 N N . ASN A 1 115 ? 4.968 -9.776 12.304 1.00 95.12 115 ASN A N 1
ATOM 899 C CA . ASN A 1 115 ? 3.594 -9.310 12.575 1.00 95.12 115 ASN A CA 1
ATOM 900 C C . ASN A 1 115 ? 2.535 -9.937 11.643 1.00 95.12 115 ASN A C 1
ATOM 902 O O . ASN A 1 115 ? 1.685 -9.244 11.075 1.00 95.12 115 ASN A O 1
ATOM 906 N N . GLY A 1 116 ? 2.675 -11.238 11.379 1.00 94.81 116 GLY A N 1
ATOM 907 C CA . GLY A 1 116 ? 1.806 -11.993 10.480 1.00 94.81 116 GLY A CA 1
ATOM 908 C C . GLY A 1 116 ? 1.908 -11.636 8.993 1.00 94.81 116 GLY A C 1
ATOM 909 O O . GLY A 1 116 ? 1.121 -12.157 8.210 1.00 94.81 116 GLY A O 1
ATOM 910 N N . PHE A 1 117 ? 2.830 -10.769 8.563 1.00 97.19 117 PHE A N 1
ATOM 911 C CA . PHE A 1 117 ? 2.912 -10.379 7.156 1.00 97.19 117 PHE A CA 1
ATOM 912 C C . PHE A 1 117 ? 3.375 -11.531 6.262 1.00 97.19 117 PHE A C 1
ATOM 914 O O . PHE A 1 117 ? 4.450 -12.107 6.445 1.00 97.19 117 PHE A O 1
ATOM 921 N N . LEU A 1 118 ? 2.557 -11.812 5.254 1.00 96.88 118 LEU A N 1
ATOM 922 C CA . LEU A 1 118 ? 2.771 -12.805 4.215 1.00 96.88 118 LEU A CA 1
ATOM 923 C C . LEU A 1 118 ? 2.875 -12.115 2.861 1.00 96.88 118 LEU A C 1
ATOM 925 O O . LEU A 1 118 ? 2.216 -11.100 2.605 1.00 96.88 118 LEU A O 1
ATOM 929 N N . ARG A 1 119 ? 3.691 -12.698 1.986 1.00 96.75 119 ARG A N 1
ATOM 930 C CA . ARG A 1 119 ? 3.851 -12.244 0.613 1.00 96.75 119 ARG A CA 1
ATOM 931 C C . ARG A 1 119 ? 2.976 -13.059 -0.329 1.00 96.75 119 ARG A C 1
ATOM 933 O O . ARG A 1 119 ? 2.985 -14.284 -0.294 1.00 96.75 119 ARG A O 1
ATOM 940 N N . ASP A 1 120 ? 2.292 -12.364 -1.224 1.00 97.12 120 ASP A N 1
ATOM 941 C CA . ASP A 1 120 ? 1.506 -12.949 -2.305 1.00 97.12 120 ASP A CA 1
ATOM 942 C C . ASP A 1 120 ? 1.679 -12.123 -3.595 1.00 97.12 120 ASP A C 1
ATOM 944 O O . ASP A 1 120 ? 2.435 -11.142 -3.654 1.00 97.12 120 ASP A O 1
ATOM 948 N N . ARG A 1 121 ? 1.004 -12.535 -4.665 1.00 96.44 121 ARG A N 1
ATOM 949 C CA . ARG A 1 121 ? 0.923 -11.849 -5.952 1.00 96.44 121 ARG A CA 1
ATOM 950 C C . ARG A 1 121 ? -0.517 -11.845 -6.457 1.00 96.44 121 ARG A C 1
ATOM 952 O O . ARG A 1 121 ? -1.292 -12.765 -6.195 1.00 96.44 121 ARG A O 1
ATOM 959 N N . ALA A 1 122 ? -0.871 -10.792 -7.186 1.00 92.62 122 ALA A N 1
ATOM 960 C CA . ALA A 1 122 ? -2.149 -10.711 -7.902 1.00 92.62 122 ALA A CA 1
ATOM 961 C C . ALA A 1 122 ? -1.995 -10.913 -9.410 1.00 92.62 122 ALA A C 1
ATOM 963 O O . ALA A 1 122 ? -2.901 -11.423 -10.055 1.00 92.62 122 ALA A O 1
ATOM 964 N N . ALA A 1 123 ? -0.832 -10.558 -9.949 1.00 91.75 123 ALA A N 1
ATOM 965 C CA . ALA A 1 123 ? -0.504 -10.674 -11.359 1.00 91.75 123 ALA A CA 1
ATOM 966 C C . ALA A 1 123 ? 1.008 -10.913 -11.513 1.00 91.75 123 ALA A C 1
ATOM 968 O O . ALA A 1 123 ? 1.687 -11.300 -10.551 1.00 91.75 123 ALA A O 1
ATOM 969 N N . ARG A 1 124 ? 1.552 -10.734 -12.720 1.00 91.88 124 ARG A N 1
ATOM 970 C CA . ARG A 1 124 ? 2.948 -11.082 -13.014 1.00 91.88 124 ARG A CA 1
ATOM 971 C C . ARG A 1 124 ? 3.927 -10.233 -12.209 1.00 91.88 124 ARG A C 1
ATOM 973 O O . ARG A 1 124 ? 4.893 -10.777 -11.658 1.00 91.88 124 ARG A O 1
ATOM 980 N N . TYR A 1 125 ? 3.671 -8.932 -12.123 1.00 91.94 125 TYR A N 1
ATOM 981 C CA . TYR A 1 125 ? 4.581 -7.952 -11.529 1.00 91.94 125 TYR A CA 1
ATOM 982 C C . TYR A 1 125 ? 4.048 -7.331 -10.230 1.00 91.94 125 TYR A C 1
ATOM 984 O O . TYR A 1 125 ? 4.817 -6.766 -9.451 1.00 91.94 125 TYR A O 1
ATOM 992 N N . THR A 1 126 ? 2.758 -7.492 -9.958 1.00 95.25 126 THR A N 1
ATOM 993 C CA . THR A 1 126 ? 2.070 -6.975 -8.778 1.00 95.25 126 THR A CA 1
ATOM 994 C C . THR A 1 126 ? 2.339 -7.861 -7.578 1.00 95.25 126 THR A C 1
ATOM 996 O O . THR A 1 126 ? 1.919 -9.022 -7.520 1.00 95.25 126 THR A O 1
ATOM 999 N N . ALA A 1 127 ? 3.023 -7.287 -6.593 1.00 96.62 127 ALA A N 1
ATOM 1000 C CA . ALA A 1 127 ? 3.342 -7.944 -5.335 1.00 96.62 127 ALA A CA 1
ATOM 1001 C C . ALA A 1 127 ? 2.443 -7.422 -4.213 1.00 96.62 127 ALA A C 1
ATOM 1003 O O . ALA A 1 127 ? 2.166 -6.225 -4.129 1.00 96.62 127 ALA A O 1
ATOM 1004 N N . ILE A 1 128 ? 2.020 -8.329 -3.337 1.00 97.75 128 ILE A N 1
ATOM 1005 C CA . ILE A 1 128 ? 1.139 -8.035 -2.211 1.00 97.75 128 ILE A CA 1
ATOM 1006 C C . ILE A 1 128 ? 1.825 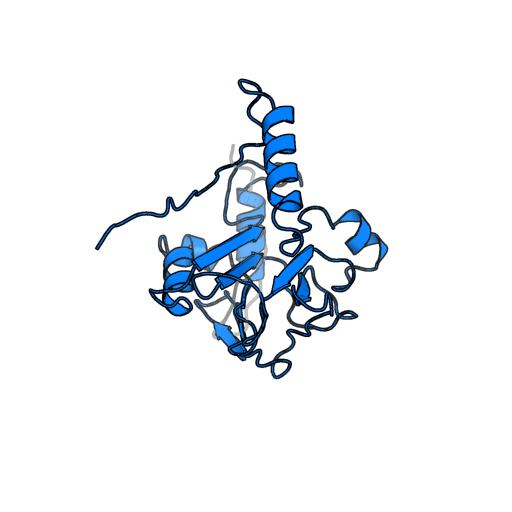-8.461 -0.918 1.00 97.75 128 ILE A C 1
ATOM 1008 O O . ILE A 1 128 ? 2.372 -9.559 -0.842 1.00 97.75 128 ILE A O 1
ATOM 1012 N N . HIS A 1 129 ? 1.780 -7.600 0.094 1.00 97.31 129 HIS A N 1
ATOM 1013 C CA . HIS A 1 129 ? 2.043 -7.950 1.487 1.00 97.31 129 HIS A CA 1
ATOM 1014 C C . HIS A 1 129 ? 0.756 -7.760 2.274 1.00 97.31 129 HIS A C 1
ATOM 1016 O O . HIS A 1 129 ? 0.214 -6.660 2.318 1.00 97.31 129 HIS A O 1
ATOM 1022 N N . HIS A 1 130 ? 0.269 -8.808 2.918 1.00 96.75 130 HIS A N 1
ATOM 1023 C CA . HIS A 1 130 ? -0.923 -8.726 3.756 1.00 96.75 130 HIS A CA 1
ATOM 1024 C C . HIS A 1 130 ? -0.658 -9.399 5.094 1.00 96.75 130 HIS A C 1
ATOM 1026 O O . HIS A 1 130 ? 0.196 -10.277 5.185 1.00 96.75 130 HIS A O 1
ATOM 1032 N N . SER A 1 131 ? -1.395 -9.009 6.128 1.00 95.00 131 SER A N 1
ATOM 1033 C CA . SER A 1 131 ? -1.313 -9.655 7.436 1.00 95.00 131 SER A CA 1
ATOM 1034 C C . SER A 1 131 ? -2.704 -10.112 7.893 1.00 95.00 131 SER A C 1
ATOM 1036 O O . SER A 1 131 ? -3.691 -9.415 7.662 1.00 95.00 131 SER A O 1
ATOM 1038 N N . PRO A 1 132 ? -2.839 -11.297 8.511 1.00 86.44 132 PRO A N 1
ATOM 1039 C CA . PRO A 1 132 ? -4.038 -11.657 9.257 1.00 86.44 132 PRO A CA 1
ATOM 1040 C C . PRO A 1 132 ? -4.046 -11.015 10.658 1.00 86.44 132 PRO A C 1
ATOM 1042 O O . PRO A 1 132 ? -5.111 -10.835 11.243 1.00 86.44 132 PRO A O 1
ATOM 1045 N N . GLU A 1 133 ? -2.870 -10.648 11.185 1.00 91.12 133 GLU A N 1
ATOM 1046 C CA . GLU A 1 133 ? -2.676 -9.990 12.488 1.00 91.12 133 GLU A CA 1
ATOM 1047 C C . GLU A 1 133 ? -2.801 -8.469 12.414 1.00 91.12 133 GLU A C 1
ATOM 1049 O O . GLU A 1 133 ? -2.909 -7.801 13.431 1.00 91.12 133 GLU A O 1
ATOM 1054 N N . TYR A 1 134 ? -2.776 -7.895 11.223 1.00 91.06 134 TYR A N 1
ATOM 1055 C CA . TYR A 1 134 ? -3.076 -6.493 10.992 1.00 91.06 134 TYR A CA 1
ATOM 1056 C C . TYR A 1 134 ? -3.965 -6.452 9.774 1.00 91.06 134 TYR A C 1
ATOM 1058 O O . TYR A 1 134 ? -3.550 -6.927 8.726 1.00 91.06 134 TYR A O 1
ATOM 1066 N N . ARG A 1 135 ? -5.180 -5.905 9.894 1.00 89.81 135 ARG A N 1
ATOM 1067 C CA . ARG A 1 135 ? -6.173 -5.878 8.803 1.00 89.81 135 ARG A CA 1
ATOM 1068 C C . ARG A 1 135 ? -5.763 -4.887 7.716 1.00 89.81 135 ARG A C 1
ATOM 1070 O O . ARG A 1 135 ? -6.402 -3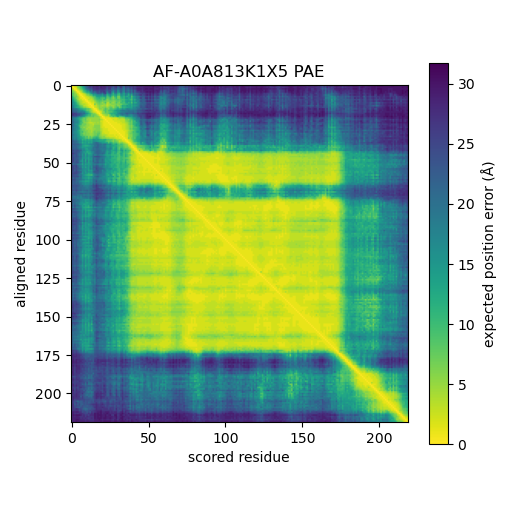.856 7.514 1.00 89.81 135 ARG A O 1
ATOM 1077 N N . VAL A 1 136 ? -4.657 -5.178 7.050 1.00 94.56 136 VAL A N 1
ATOM 1078 C CA . VAL A 1 136 ? -4.009 -4.339 6.058 1.00 94.56 136 VAL A CA 1
ATOM 1079 C C . VAL A 1 136 ? -3.505 -5.187 4.897 1.00 94.56 136 VAL A C 1
ATOM 1081 O O . VAL A 1 136 ? -2.994 -6.295 5.074 1.00 94.56 136 VAL A O 1
ATOM 1084 N N . VAL A 1 137 ? -3.642 -4.631 3.701 1.00 96.81 137 VAL A N 1
ATOM 1085 C CA . VAL A 1 137 ? -3.179 -5.191 2.438 1.00 96.81 137 VAL A CA 1
ATOM 1086 C C . VAL A 1 137 ? -2.366 -4.111 1.733 1.00 96.81 137 VAL A C 1
ATOM 1088 O O . VAL A 1 137 ? -2.895 -3.091 1.292 1.00 96.81 137 VAL A O 1
ATOM 1091 N N . LEU A 1 138 ? -1.059 -4.321 1.655 1.00 97.50 138 LEU A N 1
ATOM 1092 C CA . LEU A 1 138 ? -0.114 -3.488 0.926 1.00 97.50 138 LEU A CA 1
ATOM 1093 C C . LEU A 1 138 ? 0.046 -4.044 -0.480 1.00 97.50 138 LEU A C 1
ATOM 1095 O O . LEU A 1 138 ? 0.407 -5.208 -0.652 1.00 97.50 138 LEU A O 1
ATOM 1099 N N . VAL A 1 139 ? -0.181 -3.216 -1.486 1.00 97.00 139 VAL A N 1
ATOM 1100 C CA . VAL A 1 139 ? -0.150 -3.627 -2.886 1.00 97.00 139 VAL A CA 1
ATOM 1101 C C . VAL A 1 139 ? 0.862 -2.769 -3.618 1.00 97.00 139 VAL A C 1
ATOM 1103 O O . VAL A 1 139 ? 0.626 -1.584 -3.861 1.00 97.00 139 VAL A O 1
ATOM 1106 N N . LYS A 1 140 ? 1.985 -3.381 -4.007 1.00 95.69 140 LYS A N 1
ATOM 1107 C CA . LYS A 1 140 ? 2.901 -2.755 -4.957 1.00 95.69 140 LYS A CA 1
ATOM 1108 C C . LYS A 1 140 ? 2.310 -2.904 -6.342 1.00 95.69 140 LYS A C 1
ATOM 1110 O O . LYS A 1 140 ? 2.503 -3.933 -6.993 1.00 95.69 140 LYS A O 1
ATOM 1115 N N . ALA A 1 141 ? 1.538 -1.899 -6.730 1.00 92.50 141 ALA A N 1
ATOM 1116 C CA . ALA A 1 141 ? 0.831 -1.916 -7.992 1.00 92.50 141 ALA A CA 1
ATOM 1117 C C . ALA A 1 141 ? 1.812 -1.826 -9.162 1.00 92.50 141 ALA A C 1
ATOM 1119 O O . ALA A 1 141 ? 2.819 -1.119 -9.090 1.00 92.50 141 ALA A O 1
ATOM 1120 N N . ASN A 1 142 ? 1.502 -2.538 -10.241 1.00 90.50 142 ASN A N 1
ATOM 1121 C CA . ASN A 1 142 ? 2.233 -2.426 -11.491 1.00 90.50 142 ASN A CA 1
ATOM 1122 C C . ASN A 1 142 ? 1.307 -1.916 -12.595 1.00 90.50 142 ASN A C 1
ATOM 1124 O O . ASN A 1 142 ? 0.204 -2.426 -12.774 1.00 90.50 142 ASN A O 1
ATOM 1128 N N . ILE A 1 143 ? 1.780 -0.923 -13.347 1.00 83.88 143 ILE A N 1
ATOM 1129 C CA . ILE A 1 143 ? 1.011 -0.323 -14.438 1.00 83.88 143 ILE A CA 1
ATOM 1130 C C . ILE A 1 143 ? 0.698 -1.314 -15.561 1.00 83.88 143 ILE A C 1
ATOM 1132 O O . ILE A 1 143 ? -0.393 -1.254 -16.110 1.00 83.88 143 ILE A O 1
ATOM 1136 N N . LEU A 1 144 ? 1.613 -2.225 -15.901 1.00 84.69 144 LEU A N 1
ATOM 1137 C CA . LEU A 1 144 ? 1.395 -3.175 -16.993 1.00 84.69 144 LEU A CA 1
ATOM 1138 C C . LEU A 1 144 ? 0.294 -4.166 -16.619 1.00 84.69 144 LEU A C 1
ATOM 1140 O O . LEU A 1 144 ? -0.655 -4.320 -17.377 1.00 84.69 144 LEU A O 1
ATOM 1144 N N . ASP A 1 145 ? 0.365 -4.737 -15.413 1.00 89.56 145 ASP A N 1
ATOM 1145 C CA . ASP A 1 145 ? -0.675 -5.643 -14.912 1.00 89.56 145 ASP A CA 1
ATOM 1146 C C . ASP A 1 145 ? -2.046 -4.944 -14.850 1.00 89.56 145 ASP A C 1
ATOM 1148 O O . ASP A 1 145 ? -3.059 -5.514 -15.241 1.00 89.56 145 ASP A O 1
ATOM 1152 N N . ALA A 1 146 ? -2.080 -3.687 -14.400 1.00 85.81 146 ALA A N 1
ATOM 1153 C CA . ALA A 1 146 ? -3.316 -2.914 -14.320 1.00 85.81 146 ALA A CA 1
ATOM 1154 C C . ALA A 1 146 ? -3.862 -2.465 -15.687 1.00 85.81 146 ALA A C 1
ATOM 1156 O O . ALA A 1 146 ? -5.051 -2.195 -15.814 1.00 85.81 146 ALA A O 1
ATOM 1157 N N . MET A 1 147 ? -3.012 -2.351 -16.711 1.00 82.88 147 MET A N 1
ATOM 1158 C CA . MET A 1 147 ? -3.440 -2.063 -18.084 1.00 82.88 147 MET A CA 1
ATOM 1159 C C . MET A 1 147 ? -3.962 -3.307 -18.808 1.00 82.88 147 MET A C 1
ATOM 1161 O O . MET A 1 147 ? -4.763 -3.174 -19.732 1.00 82.88 147 MET A O 1
ATOM 1165 N N . GLU A 1 148 ? -3.499 -4.496 -18.420 1.00 87.38 148 GLU A N 1
ATOM 1166 C CA . GLU A 1 148 ? -3.949 -5.773 -18.983 1.00 87.38 148 GLU A CA 1
ATOM 1167 C C . GLU A 1 148 ? -5.333 -6.195 -18.463 1.00 87.38 148 GLU A C 1
ATOM 1169 O O . GLU A 1 148 ? -6.029 -6.950 -19.144 1.00 87.38 148 GLU A O 1
ATOM 1174 N N . ASP A 1 149 ? -5.757 -5.686 -17.300 1.00 83.12 149 ASP A N 1
ATOM 1175 C CA . ASP A 1 149 ? -6.999 -6.080 -16.635 1.00 83.12 149 ASP A CA 1
ATOM 1176 C C . ASP A 1 149 ? -7.796 -4.880 -16.088 1.00 83.12 149 ASP A C 1
ATOM 1178 O O . ASP A 1 149 ? -7.374 -4.173 -15.173 1.00 83.12 149 ASP A O 1
ATOM 1182 N N . VAL A 1 150 ? -9.007 -4.686 -16.618 1.00 81.62 150 VAL A N 1
ATOM 1183 C CA . VAL A 1 150 ? -9.939 -3.628 -16.191 1.00 81.62 150 VAL A CA 1
ATOM 1184 C C . VAL A 1 150 ? -10.467 -3.830 -14.766 1.00 81.62 150 VAL A C 1
ATOM 1186 O O . VAL A 1 150 ? -10.811 -2.856 -14.095 1.00 81.62 150 VAL A O 1
ATOM 1189 N N . GLU A 1 151 ? -10.495 -5.070 -14.275 1.00 85.19 151 GLU A N 1
ATOM 1190 C CA . GLU A 1 151 ? -10.941 -5.414 -12.922 1.00 85.19 151 GLU A CA 1
ATOM 1191 C C . GLU A 1 151 ? -9.780 -5.490 -11.919 1.00 85.19 151 GLU A C 1
ATOM 1193 O O . GLU A 1 151 ? -10.017 -5.745 -10.740 1.00 85.19 151 GLU A O 1
ATOM 1198 N N . TYR A 1 152 ? -8.546 -5.171 -12.329 1.00 86.75 152 TYR A N 1
ATOM 1199 C CA . TYR A 1 152 ? -7.315 -5.337 -11.544 1.00 86.75 152 TYR A CA 1
ATOM 1200 C C . TYR A 1 152 ? -7.437 -4.914 -10.067 1.00 86.75 152 TYR A C 1
ATOM 1202 O O . TYR A 1 152 ? -7.150 -5.685 -9.149 1.00 86.75 152 TYR A O 1
ATOM 1210 N N . PHE A 1 153 ? -7.891 -3.684 -9.802 1.00 85.94 153 PHE A N 1
ATOM 1211 C CA . PHE A 1 153 ? -8.033 -3.194 -8.426 1.00 85.94 153 PHE A CA 1
ATOM 1212 C C . PHE A 1 153 ? -9.196 -3.864 -7.690 1.00 85.94 153 PHE A C 1
ATOM 1214 O O . PHE A 1 153 ? -9.095 -4.138 -6.492 1.00 85.94 153 PHE A O 1
ATOM 1221 N N . SER A 1 154 ? -10.304 -4.110 -8.392 1.00 86.56 154 SER A N 1
ATOM 1222 C CA . SER A 1 154 ? -11.521 -4.668 -7.807 1.00 86.56 154 SER A CA 1
ATOM 1223 C C . SER A 1 154 ? -11.303 -6.130 -7.410 1.00 86.56 154 SER A C 1
ATOM 1225 O O . SER A 1 154 ? -11.703 -6.527 -6.317 1.00 86.56 154 SER A O 1
ATOM 1227 N N . ASP A 1 155 ? -10.586 -6.901 -8.224 1.00 91.44 155 ASP A N 1
ATOM 1228 C CA . ASP A 1 155 ? -10.287 -8.310 -7.983 1.00 91.44 155 ASP A CA 1
ATOM 1229 C C . ASP A 1 155 ? -9.273 -8.505 -6.857 1.00 91.44 155 ASP A C 1
ATOM 1231 O O . ASP A 1 155 ? -9.451 -9.393 -6.018 1.00 91.44 155 ASP A O 1
ATOM 1235 N N . ILE A 1 156 ? -8.275 -7.619 -6.740 1.00 93.69 156 ILE A N 1
ATOM 1236 C CA . ILE A 1 156 ? -7.396 -7.591 -5.563 1.00 93.69 156 ILE A CA 1
ATOM 1237 C C . ILE A 1 156 ? -8.212 -7.313 -4.303 1.00 93.69 156 ILE A C 1
ATOM 1239 O O . ILE A 1 156 ? -8.074 -8.033 -3.318 1.00 93.69 156 ILE A O 1
ATOM 1243 N N . ILE A 1 157 ? -9.081 -6.300 -4.316 1.00 90.12 157 ILE A N 1
ATOM 1244 C CA . ILE A 1 157 ? -9.903 -5.981 -3.144 1.00 90.12 157 ILE A CA 1
ATOM 1245 C C . ILE A 1 157 ? -10.788 -7.175 -2.773 1.00 90.12 157 ILE A C 1
ATOM 1247 O O . ILE A 1 157 ? -10.725 -7.623 -1.631 1.00 90.12 157 ILE A O 1
ATOM 1251 N N . LYS A 1 158 ? -11.524 -7.746 -3.738 1.00 90.88 158 LYS A N 1
ATOM 1252 C CA . LYS A 1 158 ? -12.391 -8.920 -3.533 1.00 90.88 158 LYS A CA 1
ATOM 1253 C C . LYS A 1 158 ? -11.629 -10.103 -2.935 1.00 90.88 158 LYS A C 1
ATOM 1255 O O . LYS A 1 158 ? -12.156 -10.756 -2.042 1.00 90.88 158 LYS A O 1
ATOM 1260 N N . LYS A 1 159 ? -10.400 -10.372 -3.394 1.00 95.62 159 LYS A N 1
ATOM 1261 C CA . LYS A 1 159 ? -9.567 -11.486 -2.904 1.00 95.62 159 LYS A CA 1
ATOM 1262 C C . LYS A 1 159 ? -9.229 -11.368 -1.416 1.00 95.62 159 LYS A C 1
ATOM 1264 O O . LYS A 1 159 ? -9.075 -12.392 -0.758 1.00 95.62 159 LYS A O 1
ATOM 1269 N N . TYR A 1 160 ? -9.089 -10.150 -0.895 1.00 94.88 160 TYR A N 1
ATOM 1270 C CA . TYR A 1 160 ? -8.646 -9.920 0.483 1.00 94.88 160 TYR A CA 1
ATOM 1271 C C . TYR A 1 160 ? -9.684 -9.238 1.365 1.00 94.88 160 TYR A C 1
ATOM 1273 O O . TYR A 1 160 ? -9.319 -8.823 2.459 1.00 94.88 160 TYR A O 1
ATOM 1281 N N . SER A 1 161 ? -10.930 -9.085 0.928 1.00 90.94 161 SER A N 1
ATOM 1282 C CA . SER A 1 161 ? -12.000 -8.488 1.728 1.00 90.94 161 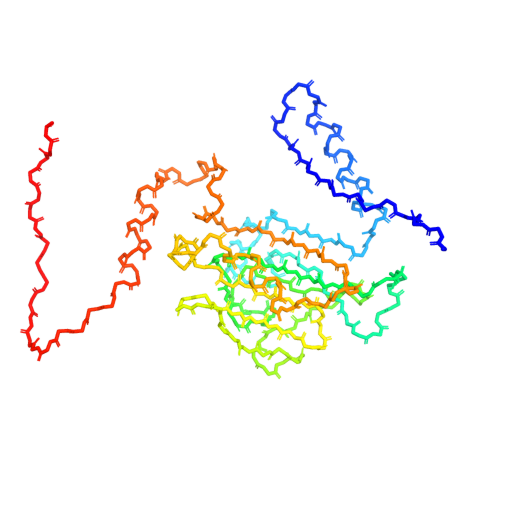SER A CA 1
ATOM 1283 C C . SER A 1 161 ? -13.049 -9.518 2.111 1.00 90.94 161 SER A C 1
ATOM 1285 O O . SER A 1 161 ? -13.453 -10.315 1.267 1.00 90.94 161 SER A O 1
ATOM 1287 N N . GLU A 1 162 ? -13.575 -9.417 3.326 1.00 88.44 162 GLU A N 1
ATOM 1288 C CA . GLU A 1 162 ? -14.761 -10.168 3.744 1.00 88.44 162 GLU A CA 1
ATOM 1289 C C . GLU A 1 162 ? -16.048 -9.333 3.570 1.00 88.44 162 GLU A C 1
ATOM 1291 O O . GLU A 1 162 ? -16.008 -8.101 3.658 1.00 88.44 162 GLU A O 1
ATOM 1296 N N . PRO A 1 163 ? -17.221 -9.957 3.336 1.00 83.25 163 PRO A N 1
ATOM 1297 C CA . PRO A 1 163 ? -18.470 -9.235 3.055 1.00 83.25 163 PRO A CA 1
ATOM 1298 C C . PRO A 1 163 ? -18.935 -8.258 4.149 1.00 83.25 163 PRO A C 1
ATOM 1300 O O . PRO A 1 163 ? -19.686 -7.315 3.875 1.00 83.25 163 PRO A O 1
ATOM 1303 N N . ASP A 1 164 ? -18.544 -8.491 5.400 1.00 83.31 164 ASP A N 1
ATOM 1304 C CA . ASP A 1 164 ? -18.912 -7.681 6.560 1.00 83.31 164 ASP A CA 1
ATOM 1305 C C . ASP A 1 164 ? -17.892 -6.580 6.888 1.00 83.31 164 ASP A C 1
ATOM 1307 O O . ASP A 1 164 ? -18.187 -5.711 7.716 1.00 83.31 164 ASP A O 1
ATOM 1311 N N . GLU A 1 165 ? -16.750 -6.549 6.200 1.00 80.88 165 GLU A N 1
ATOM 1312 C CA . GLU A 1 165 ? -15.698 -5.565 6.427 1.00 80.88 165 GLU A CA 1
ATOM 1313 C C . GLU A 1 165 ? -16.061 -4.167 5.904 1.00 80.88 165 GLU A C 1
ATOM 1315 O O . GLU A 1 165 ? -16.735 -3.968 4.888 1.00 80.88 165 GLU A O 1
ATOM 1320 N N . GLN A 1 166 ? -15.579 -3.156 6.621 1.00 80.25 166 GLN A N 1
ATOM 1321 C CA . GLN A 1 166 ? -15.470 -1.793 6.129 1.00 80.25 166 GLN A CA 1
ATOM 1322 C C . GLN A 1 166 ? -14.092 -1.615 5.496 1.00 80.25 166 GLN A C 1
ATOM 1324 O O . GLN A 1 166 ? -13.070 -1.768 6.162 1.00 80.25 166 GLN A O 1
ATOM 1329 N N . LEU A 1 167 ? -14.069 -1.256 4.216 1.00 82.25 167 LEU A N 1
ATOM 1330 C CA . LEU A 1 167 ? -12.830 -1.114 3.462 1.00 82.25 167 LEU A CA 1
ATOM 1331 C C . LEU A 1 167 ? -12.400 0.353 3.428 1.00 82.25 167 LEU A C 1
ATOM 1333 O O . LEU A 1 167 ? -13.195 1.227 3.080 1.00 82.25 167 LEU A O 1
ATOM 1337 N N . ILE A 1 168 ? -11.144 0.616 3.772 1.00 80.12 168 ILE A N 1
ATOM 1338 C CA . ILE A 1 168 ? -10.493 1.914 3.587 1.00 80.12 168 ILE A CA 1
ATOM 1339 C C . ILE A 1 168 ? -9.392 1.715 2.555 1.00 80.12 168 ILE A C 1
ATOM 1341 O O . ILE A 1 168 ? -8.491 0.909 2.767 1.00 80.12 168 ILE A O 1
ATOM 1345 N N . VAL A 1 169 ? -9.470 2.434 1.439 1.00 81.75 169 VAL A N 1
ATOM 1346 C CA . VAL A 1 169 ? -8.535 2.275 0.323 1.00 81.75 169 VAL A CA 1
ATOM 1347 C C . VAL A 1 169 ? -7.735 3.557 0.144 1.00 81.75 169 VAL A C 1
ATOM 1349 O O . VAL A 1 169 ? -8.293 4.622 -0.109 1.00 81.75 169 VAL A O 1
ATOM 1352 N N . PHE A 1 170 ? -6.420 3.435 0.263 1.00 84.88 170 PHE A N 1
ATOM 1353 C CA . PHE A 1 170 ? -5.450 4.478 -0.030 1.00 84.88 170 PHE A CA 1
ATOM 1354 C C . PHE A 1 170 ? -4.759 4.146 -1.350 1.00 84.88 170 PHE A C 1
ATOM 1356 O O . PHE A 1 170 ? -4.255 3.036 -1.527 1.00 84.88 170 PHE A O 1
ATOM 1363 N N . MET A 1 171 ? -4.742 5.104 -2.275 1.00 83.62 171 MET A N 1
ATOM 1364 C CA . MET A 1 171 ? -4.127 4.940 -3.589 1.00 83.62 171 MET A CA 1
ATOM 1365 C C . MET A 1 171 ? -3.139 6.070 -3.842 1.00 83.62 171 MET A C 1
ATOM 1367 O O . MET A 1 171 ? -3.498 7.242 -3.772 1.00 83.62 171 MET A O 1
ATOM 1371 N N . ASP A 1 172 ? -1.904 5.701 -4.142 1.00 81.00 172 ASP A N 1
ATOM 1372 C CA . ASP A 1 172 ? -0.815 6.607 -4.486 1.00 81.00 172 ASP A CA 1
ATOM 1373 C C . ASP A 1 172 ? 0.046 5.949 -5.569 1.00 81.00 172 ASP A C 1
ATOM 1375 O O . ASP A 1 172 ? 1.207 5.589 -5.376 1.00 81.00 172 ASP A O 1
ATOM 1379 N N . VAL A 1 173 ? -0.604 5.682 -6.703 1.00 74.44 173 VAL A N 1
ATOM 1380 C CA . VAL A 1 173 ? -0.005 5.004 -7.850 1.00 74.44 173 VAL A CA 1
ATOM 1381 C C . VAL A 1 173 ? 0.192 6.031 -8.956 1.00 74.44 173 VAL A C 1
ATOM 1383 O O . VAL A 1 173 ? -0.766 6.427 -9.621 1.00 74.44 173 VAL A O 1
ATOM 1386 N N . ASN A 1 174 ? 1.438 6.461 -9.149 1.00 64.19 174 ASN A N 1
ATOM 1387 C CA . ASN A 1 174 ? 1.784 7.624 -9.972 1.00 64.19 174 ASN A CA 1
ATOM 1388 C C . ASN A 1 174 ? 1.524 7.409 -11.471 1.00 64.19 174 ASN A C 1
ATOM 1390 O O . ASN A 1 174 ? 1.356 8.376 -12.210 1.00 64.19 174 ASN A O 1
ATOM 1394 N N . ALA A 1 175 ? 1.495 6.155 -11.930 1.00 53.69 175 ALA A N 1
ATOM 1395 C CA . ALA A 1 175 ? 1.333 5.825 -13.347 1.00 53.69 175 ALA A CA 1
ATOM 1396 C C . ALA A 1 175 ? -0.005 5.154 -13.703 1.00 53.69 175 ALA A C 1
ATOM 1398 O O . ALA A 1 175 ? -0.356 5.110 -14.878 1.00 53.69 175 ALA A O 1
ATOM 1399 N N . THR A 1 176 ? -0.740 4.610 -12.724 1.00 48.72 176 THR A N 1
ATOM 1400 C CA . THR A 1 176 ? -1.906 3.727 -12.969 1.00 48.72 176 THR A CA 1
ATOM 1401 C C . THR A 1 176 ? -3.246 4.418 -12.841 1.00 48.72 176 THR A C 1
ATOM 1403 O O . THR A 1 176 ? -4.169 4.094 -13.581 1.00 48.72 176 THR A O 1
ATOM 1406 N N . ILE A 1 177 ? -3.348 5.430 -11.983 1.00 48.09 177 ILE A N 1
ATOM 1407 C CA . ILE A 1 177 ? -4.489 6.340 -12.004 1.00 48.09 177 ILE A CA 1
ATOM 1408 C C . ILE A 1 177 ? -4.011 7.580 -12.737 1.00 48.09 177 ILE A C 1
ATOM 1410 O O . ILE A 1 177 ? -3.520 8.531 -12.136 1.00 48.09 177 ILE A O 1
ATOM 1414 N N . VAL A 1 178 ? -4.091 7.554 -14.066 1.00 43.09 178 VAL A N 1
ATOM 1415 C CA . VAL A 1 178 ? -3.838 8.747 -14.877 1.00 43.09 178 VAL A CA 1
ATOM 1416 C C . VAL A 1 178 ? -4.992 9.724 -14.649 1.00 43.09 178 VAL A C 1
ATOM 1418 O O . VAL A 1 178 ? -5.930 9.815 -15.434 1.00 43.09 178 VAL A O 1
ATOM 1421 N N . CYS A 1 179 ? -4.918 10.471 -13.554 1.00 36.59 179 CYS A N 1
ATOM 1422 C CA . CYS A 1 179 ? -5.604 11.740 -13.392 1.00 36.59 179 CYS A CA 1
ATOM 1423 C C . CYS A 1 179 ? -4.539 12.830 -13.235 1.00 36.59 179 CYS A C 1
ATOM 1425 O O . CYS A 1 179 ? -4.149 13.190 -12.136 1.00 36.59 179 CYS A O 1
ATOM 1427 N N . ASN A 1 180 ? -4.077 13.342 -14.378 1.00 37.88 180 ASN A N 1
ATOM 1428 C CA . ASN A 1 180 ? -3.581 14.708 -14.578 1.00 37.88 180 ASN A CA 1
ATOM 1429 C C . ASN A 1 180 ? -2.423 15.283 -13.735 1.00 37.88 180 ASN A C 1
ATOM 1431 O O . ASN A 1 180 ? -2.154 16.473 -13.889 1.00 37.88 180 ASN A O 1
ATOM 1435 N N . ASP A 1 181 ? -1.678 14.516 -12.935 1.00 39.16 181 ASP A N 1
ATOM 1436 C CA . ASP A 1 181 ? -0.553 15.095 -12.184 1.00 39.16 181 ASP A CA 1
ATOM 1437 C C . ASP A 1 181 ? 0.783 15.101 -12.951 1.00 39.16 181 ASP A C 1
ATOM 1439 O O . ASP A 1 181 ? 1.631 14.211 -12.887 1.00 39.16 181 ASP A O 1
ATOM 1443 N N . THR A 1 182 ? 0.986 16.221 -13.641 1.00 40.91 182 THR A N 1
ATOM 1444 C CA . THR A 1 182 ? 2.211 16.775 -14.246 1.00 40.91 182 THR A CA 1
ATOM 1445 C C . THR A 1 182 ? 3.375 17.035 -13.261 1.00 40.91 182 THR A C 1
ATOM 1447 O O . THR A 1 182 ? 4.178 17.941 -13.470 1.00 40.91 182 THR A O 1
ATOM 1450 N N . ILE A 1 183 ? 3.536 16.260 -12.184 1.00 47.72 183 ILE A N 1
ATOM 1451 C CA . ILE A 1 183 ? 4.487 16.588 -11.096 1.00 47.72 183 ILE A CA 1
ATOM 1452 C C . ILE A 1 183 ? 5.964 16.309 -11.467 1.00 47.72 183 ILE A C 1
ATOM 1454 O O . ILE A 1 183 ? 6.875 16.826 -10.820 1.00 47.72 183 ILE A O 1
ATOM 1458 N N . GLN A 1 184 ? 6.246 15.559 -12.540 1.00 53.78 184 GLN A N 1
ATOM 1459 C CA . GLN A 1 184 ? 7.628 15.268 -12.977 1.00 53.78 184 GLN A CA 1
ATOM 1460 C C . GLN A 1 184 ? 7.961 15.671 -14.422 1.00 53.78 184 GLN A C 1
ATOM 1462 O O . GLN A 1 184 ? 9.053 15.360 -14.895 1.00 53.78 184 GLN A O 1
ATOM 1467 N N . GLY A 1 185 ? 7.052 16.340 -15.140 1.00 54.47 185 GLY A N 1
ATOM 1468 C CA . GLY A 1 185 ? 7.285 16.751 -16.534 1.00 54.47 185 GLY A CA 1
ATOM 1469 C C . GLY A 1 185 ? 7.507 15.597 -17.526 1.00 54.47 185 GLY A C 1
ATOM 1470 O O . GLY A 1 185 ? 7.944 15.840 -18.647 1.00 54.47 185 GLY A O 1
ATOM 1471 N N . LYS A 1 186 ? 7.226 14.349 -17.130 1.00 54.56 186 LYS A N 1
ATOM 1472 C CA . LYS A 1 186 ? 7.236 13.180 -18.018 1.00 54.56 186 LYS A CA 1
ATOM 1473 C C . LYS A 1 186 ? 5.839 12.980 -18.588 1.00 54.56 186 LYS A C 1
ATOM 1475 O O . LYS A 1 186 ? 4.872 12.956 -17.829 1.00 54.56 186 LYS A O 1
ATOM 1480 N N . ASP A 1 187 ? 5.735 12.845 -19.908 1.00 58.97 187 ASP A N 1
ATOM 1481 C CA . ASP A 1 187 ? 4.466 12.495 -20.540 1.00 58.97 187 ASP A CA 1
ATOM 1482 C C . ASP A 1 187 ? 4.110 11.020 -20.266 1.00 58.97 187 ASP A C 1
ATOM 1484 O O . ASP A 1 187 ? 4.965 10.193 -19.931 1.00 58.97 187 ASP A O 1
ATOM 1488 N N . PHE A 1 188 ? 2.824 10.682 -20.395 1.00 58.47 188 PHE A N 1
ATOM 1489 C CA . PHE A 1 188 ? 2.333 9.317 -20.182 1.00 58.47 188 PHE A CA 1
ATO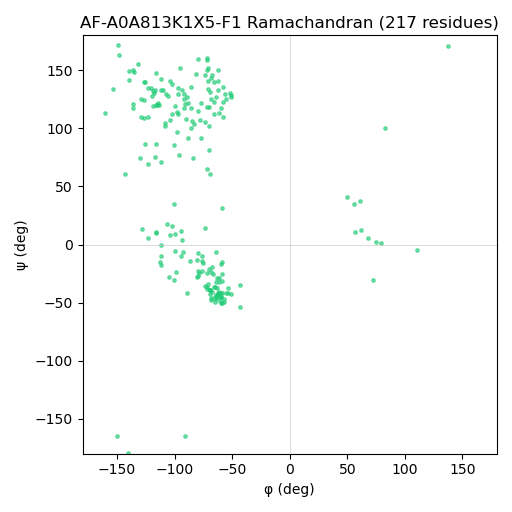M 1490 C C . PHE A 1 188 ? 3.090 8.287 -21.036 1.00 58.47 188 PHE A C 1
ATOM 1492 O O . PHE A 1 188 ? 3.408 7.199 -20.561 1.00 58.47 188 PHE A O 1
ATOM 1499 N N . ARG A 1 189 ? 3.442 8.653 -22.277 1.00 62.91 189 ARG A N 1
ATOM 1500 C CA . ARG A 1 189 ? 4.192 7.791 -23.200 1.00 62.91 189 ARG A CA 1
ATOM 1501 C C . ARG A 1 189 ? 5.580 7.452 -22.661 1.00 62.91 189 ARG A C 1
ATOM 1503 O O . ARG A 1 189 ? 5.988 6.301 -22.745 1.00 62.91 189 ARG A O 1
ATOM 1510 N N . SER A 1 190 ? 6.286 8.417 -22.086 1.00 62.53 190 SER A N 1
ATOM 1511 C CA . SER A 1 190 ? 7.630 8.258 -21.529 1.00 62.53 190 SER A CA 1
ATOM 1512 C C . SER A 1 190 ? 7.615 7.399 -20.272 1.00 62.53 190 SER A C 1
ATOM 1514 O O . SER A 1 190 ? 8.507 6.572 -20.090 1.00 62.53 190 SER A O 1
ATOM 1516 N N . THR A 1 191 ? 6.604 7.567 -19.415 1.00 61.34 191 THR A N 1
ATOM 1517 C CA . THR A 1 191 ? 6.409 6.717 -18.231 1.00 61.34 191 THR A CA 1
ATOM 1518 C C . THR A 1 191 ? 6.107 5.282 -18.648 1.00 61.34 191 THR A C 1
ATOM 1520 O O . THR A 1 191 ? 6.799 4.371 -18.204 1.00 61.34 191 THR A O 1
ATOM 1523 N N . LEU A 1 192 ? 5.159 5.086 -19.571 1.00 63.09 192 LEU A N 1
ATOM 1524 C CA . LEU A 1 192 ? 4.812 3.766 -20.096 1.00 63.09 192 LEU A CA 1
ATOM 1525 C C . LEU A 1 192 ? 6.015 3.081 -20.753 1.00 63.09 192 LEU A C 1
ATOM 1527 O O . LEU A 1 192 ? 6.330 1.949 -20.405 1.00 63.09 192 LEU A O 1
ATOM 1531 N N . LEU A 1 193 ? 6.723 3.769 -21.654 1.00 63.59 193 LEU A N 1
ATOM 1532 C CA . LEU A 1 193 ? 7.911 3.228 -22.318 1.00 63.59 193 LEU A CA 1
ATOM 1533 C C . LEU A 1 193 ? 9.003 2.867 -21.309 1.00 63.59 193 LEU A C 1
ATOM 1535 O O . LEU A 1 193 ? 9.563 1.777 -21.391 1.00 63.59 193 LEU A O 1
ATOM 1539 N N . GLY A 1 194 ? 9.281 3.742 -20.338 1.00 60.62 194 GLY A N 1
ATOM 1540 C CA . GLY A 1 194 ? 10.254 3.468 -19.281 1.00 60.62 194 GLY A CA 1
ATOM 1541 C C . GLY A 1 194 ? 9.912 2.198 -18.505 1.00 60.62 194 GLY A C 1
ATOM 1542 O O . GLY A 1 194 ? 10.767 1.330 -18.343 1.00 60.62 194 GLY A O 1
ATOM 1543 N N . THR A 1 195 ? 8.648 2.048 -18.107 1.00 61.72 195 THR A N 1
ATOM 1544 C CA . THR A 1 195 ? 8.187 0.854 -17.398 1.00 61.72 195 THR A CA 1
ATOM 1545 C C . THR A 1 195 ? 8.215 -0.397 -18.278 1.00 61.72 195 THR A C 1
ATOM 1547 O O . THR A 1 195 ? 8.653 -1.452 -17.826 1.00 61.72 195 THR A O 1
ATOM 1550 N N . MET A 1 196 ? 7.824 -0.299 -19.550 1.00 59.81 196 MET A N 1
ATOM 1551 C CA . MET A 1 196 ? 7.910 -1.419 -20.493 1.00 59.81 196 MET A CA 1
ATOM 1552 C C . MET A 1 196 ? 9.347 -1.929 -20.647 1.00 59.81 196 MET A C 1
ATOM 1554 O O . MET A 1 196 ? 9.554 -3.139 -20.662 1.00 59.81 196 MET A O 1
ATOM 1558 N N . PHE A 1 197 ? 10.340 -1.035 -20.728 1.00 65.19 197 PHE A N 1
ATOM 1559 C CA . PHE A 1 197 ? 11.750 -1.431 -20.810 1.00 65.19 197 PHE A CA 1
ATOM 1560 C C . PHE A 1 197 ? 12.291 -2.005 -19.497 1.00 65.19 197 PHE A C 1
ATOM 1562 O O . PHE A 1 197 ? 13.112 -2.917 -19.541 1.00 65.19 197 PHE A O 1
ATOM 1569 N N . GLU A 1 198 ? 11.825 -1.522 -18.342 1.00 57.09 198 GLU A N 1
ATOM 1570 C CA . GLU A 1 198 ? 12.210 -2.067 -17.031 1.00 57.09 198 GLU A CA 1
ATOM 1571 C C . GLU A 1 198 ? 11.742 -3.520 -16.845 1.00 57.09 198 GLU A C 1
ATOM 1573 O O . GLU A 1 198 ? 12.436 -4.325 -16.224 1.00 57.09 198 GLU A O 1
ATOM 1578 N N . PHE A 1 199 ? 10.598 -3.880 -17.435 1.00 55.62 199 PHE A N 1
ATOM 1579 C CA . PHE A 1 199 ? 10.014 -5.222 -17.351 1.00 55.62 199 PHE A CA 1
ATOM 1580 C C . PHE A 1 199 ? 10.199 -6.073 -18.615 1.00 55.62 199 PHE A C 1
ATOM 1582 O O . PHE A 1 199 ? 9.641 -7.174 -18.699 1.00 55.62 199 PHE A O 1
ATOM 1589 N N . LEU A 1 200 ? 10.997 -5.603 -19.582 1.00 59.28 200 LEU A N 1
ATOM 1590 C CA . LEU A 1 200 ? 11.279 -6.342 -20.807 1.00 59.28 200 LEU A CA 1
ATOM 1591 C C . LEU A 1 200 ? 12.159 -7.556 -20.492 1.00 59.28 200 LEU A C 1
ATOM 1593 O O . LEU A 1 200 ? 13.371 -7.457 -20.306 1.00 59.28 200 LEU A O 1
ATOM 1597 N N . GLU A 1 201 ? 11.537 -8.728 -20.447 1.00 61.97 201 GLU A N 1
ATOM 1598 C CA . GLU A 1 201 ? 12.246 -9.982 -20.241 1.00 61.97 201 GLU A CA 1
ATOM 1599 C C . GLU A 1 201 ? 12.654 -10.584 -21.588 1.00 61.97 201 GLU A C 1
ATOM 1601 O O . GLU A 1 201 ? 11.826 -11.099 -22.340 1.00 61.97 201 GLU A O 1
ATOM 1606 N N . LEU A 1 202 ? 13.950 -10.535 -21.889 1.00 69.31 202 LEU A N 1
ATOM 1607 C CA . LEU A 1 202 ? 14.501 -11.071 -23.126 1.00 69.31 202 LEU A CA 1
ATOM 1608 C C . LEU A 1 202 ? 15.087 -12.467 -22.889 1.00 69.31 202 LEU A C 1
ATOM 1610 O O . LEU A 1 202 ? 16.070 -12.624 -22.168 1.00 69.31 202 LEU A O 1
ATOM 1614 N N . ARG A 1 203 ? 14.475 -13.490 -23.498 1.00 79.12 203 ARG A N 1
ATOM 1615 C CA . ARG A 1 203 ? 14.896 -14.901 -23.402 1.00 79.12 203 ARG A CA 1
ATOM 1616 C C . ARG A 1 203 ? 15.317 -15.444 -24.773 1.00 79.12 203 ARG A C 1
ATOM 1618 O O . ARG A 1 203 ? 14.548 -16.168 -25.406 1.00 79.12 203 ARG A O 1
ATOM 1625 N N . PRO A 1 204 ? 16.499 -15.073 -25.279 1.00 80.38 204 PRO A N 1
ATOM 1626 C CA . PRO A 1 204 ? 16.956 -15.530 -26.583 1.00 80.38 204 PRO A CA 1
ATOM 1627 C C . PRO A 1 204 ? 17.318 -17.033 -26.531 1.00 80.38 204 PRO A C 1
ATOM 1629 O O . PRO A 1 204 ? 17.925 -17.493 -25.562 1.00 80.38 204 PRO A O 1
ATOM 1632 N N . PRO A 1 205 ? 16.994 -17.826 -27.565 1.00 76.06 205 PRO A N 1
ATOM 1633 C CA . PRO A 1 205 ? 17.387 -19.237 -27.626 1.00 76.06 205 PRO A CA 1
ATOM 1634 C C . PRO A 1 205 ? 18.873 -19.443 -27.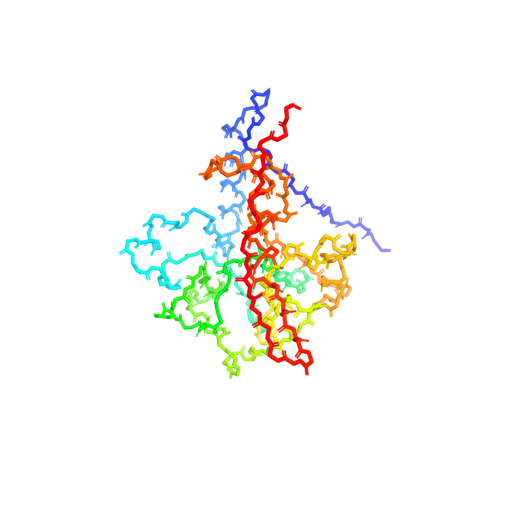982 1.00 76.06 205 PRO A C 1
ATOM 1636 O O . PRO A 1 205 ? 19.372 -20.562 -27.900 1.00 76.06 205 PRO A O 1
ATOM 1639 N N . ALA A 1 206 ? 19.579 -18.385 -28.393 1.00 89.50 206 ALA A N 1
ATOM 1640 C CA . ALA A 1 206 ? 20.991 -18.395 -28.770 1.00 89.50 206 ALA A CA 1
ATOM 1641 C C . ALA A 1 206 ? 21.650 -17.040 -28.454 1.00 89.50 206 ALA A C 1
ATOM 1643 O O . ALA A 1 206 ? 20.967 -16.078 -28.106 1.00 89.50 206 ALA A O 1
ATOM 1644 N N . ALA A 1 207 ? 22.977 -16.955 -28.584 1.00 87.25 207 ALA A N 1
ATOM 1645 C CA . ALA A 1 207 ? 23.691 -15.686 -28.463 1.00 87.25 207 ALA A CA 1
ATOM 1646 C C . ALA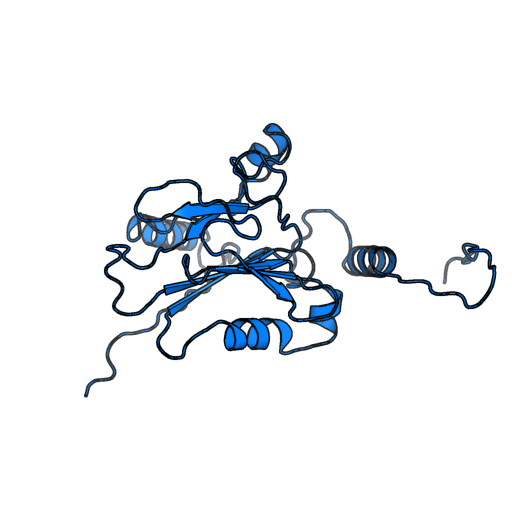 A 1 207 ? 23.161 -14.666 -29.486 1.00 87.25 207 ALA A C 1
ATOM 1648 O O . ALA A 1 207 ? 22.942 -14.996 -30.651 1.00 87.25 207 ALA A O 1
ATOM 1649 N N . PHE A 1 208 ? 22.948 -13.434 -29.035 1.00 90.56 208 PHE A N 1
ATOM 1650 C CA . PHE A 1 208 ? 22.382 -12.352 -29.831 1.00 90.56 208 PHE A CA 1
ATOM 1651 C C . PHE A 1 208 ? 22.965 -11.011 -29.361 1.00 90.56 208 PHE A C 1
ATOM 1653 O O . PHE A 1 208 ? 23.517 -10.919 -28.263 1.00 90.56 208 PHE A O 1
ATOM 1660 N N . GLU A 1 209 ? 22.834 -9.979 -30.189 1.00 81.69 209 GLU A N 1
ATOM 1661 C CA . GLU A 1 209 ? 23.311 -8.627 -29.902 1.00 81.69 209 GLU A CA 1
ATOM 1662 C C . GLU A 1 209 ? 22.126 -7.653 -29.892 1.00 81.69 209 GLU A C 1
ATOM 1664 O O . GLU A 1 209 ? 21.291 -7.674 -30.799 1.00 81.69 209 GLU A O 1
ATOM 1669 N N . LEU A 1 210 ? 22.037 -6.807 -28.860 1.00 75.56 210 LEU A N 1
ATOM 1670 C CA . LEU A 1 210 ? 21.078 -5.703 -28.819 1.00 75.56 210 LEU A CA 1
ATOM 1671 C C . LEU A 1 210 ? 21.680 -4.492 -29.518 1.00 75.56 210 LEU A C 1
ATOM 1673 O O . LEU A 1 210 ? 22.665 -3.928 -29.046 1.00 75.56 210 LEU A O 1
ATOM 1677 N N . GLN A 1 211 ? 21.045 -4.061 -30.603 1.00 73.12 211 GLN A N 1
ATOM 1678 C CA . GLN A 1 211 ? 21.380 -2.815 -31.279 1.00 73.12 211 GLN A CA 1
ATOM 1679 C C . GLN A 1 211 ? 20.181 -1.873 -31.224 1.00 73.12 211 GLN A C 1
ATOM 1681 O O . GLN A 1 211 ? 19.054 -2.255 -31.545 1.00 73.12 211 GLN A O 1
ATOM 1686 N N . TRP A 1 212 ? 20.420 -0.630 -30.809 1.00 65.44 212 TRP A N 1
ATOM 1687 C CA . TRP A 1 212 ? 19.418 0.422 -30.921 1.00 65.44 212 TRP A CA 1
ATOM 1688 C C . TRP A 1 212 ? 19.288 0.803 -32.394 1.00 65.44 212 TRP A C 1
ATOM 1690 O O . TRP A 1 212 ? 20.255 1.256 -33.006 1.00 65.44 212 TRP A O 1
ATOM 1700 N N . GLY A 1 213 ? 18.102 0.612 -32.971 1.00 64.38 213 GLY A N 1
ATOM 1701 C CA . GLY A 1 213 ? 17.833 1.079 -34.325 1.00 64.38 213 GLY A CA 1
ATOM 1702 C C . GLY A 1 213 ? 17.945 2.603 -34.395 1.00 64.38 213 GLY A C 1
ATOM 1703 O O . GLY A 1 213 ? 17.386 3.310 -33.555 1.00 64.38 213 GLY A O 1
ATOM 1704 N N . SER A 1 214 ? 18.645 3.125 -35.403 1.00 62.88 214 SER A N 1
ATOM 1705 C CA . SER A 1 214 ? 18.549 4.540 -35.754 1.00 62.88 214 SER A CA 1
ATOM 1706 C C . SER A 1 214 ? 17.134 4.808 -36.265 1.00 62.88 214 SER A C 1
ATOM 1708 O O . SER A 1 214 ? 16.756 4.301 -37.320 1.00 62.88 214 SER A O 1
ATOM 1710 N N . SER A 1 215 ? 16.340 5.576 -35.524 1.00 53.25 215 SER A N 1
ATOM 1711 C CA . SER A 1 215 ? 15.093 6.120 -36.060 1.00 53.25 215 SER A CA 1
ATOM 1712 C C . SER A 1 215 ? 15.404 7.450 -36.738 1.00 53.25 215 SER A C 1
ATOM 1714 O O . SER A 1 215 ? 15.944 8.361 -36.112 1.00 53.25 215 SER A O 1
ATOM 1716 N N . GLU A 1 216 ? 15.086 7.570 -38.028 1.00 50.88 216 GLU A N 1
ATOM 1717 C CA . GLU A 1 216 ? 14.890 8.901 -38.597 1.00 50.88 216 GLU A CA 1
ATOM 1718 C C . GLU A 1 216 ? 13.649 9.519 -37.935 1.00 50.88 216 GLU A C 1
ATOM 1720 O O . GLU A 1 216 ? 12.670 8.803 -37.693 1.00 50.88 216 GLU A O 1
ATOM 1725 N N . PRO A 1 217 ? 13.662 10.821 -37.603 1.00 48.03 217 PRO A N 1
ATOM 1726 C CA . PRO A 1 217 ? 12.486 11.477 -37.055 1.00 48.03 217 PRO A CA 1
ATOM 1727 C C . PRO A 1 217 ? 11.317 11.341 -38.038 1.00 48.03 217 PRO A C 1
ATOM 1729 O O . PRO A 1 217 ? 11.413 11.758 -39.194 1.00 48.03 217 PRO A O 1
ATOM 1732 N N . LEU A 1 218 ? 10.212 10.753 -37.571 1.00 52.56 218 LEU A N 1
ATOM 1733 C CA . LEU A 1 218 ? 8.939 10.755 -38.291 1.00 52.56 218 LEU A CA 1
ATOM 1734 C C . LEU A 1 218 ? 8.516 12.216 -38.497 1.00 52.56 218 LEU A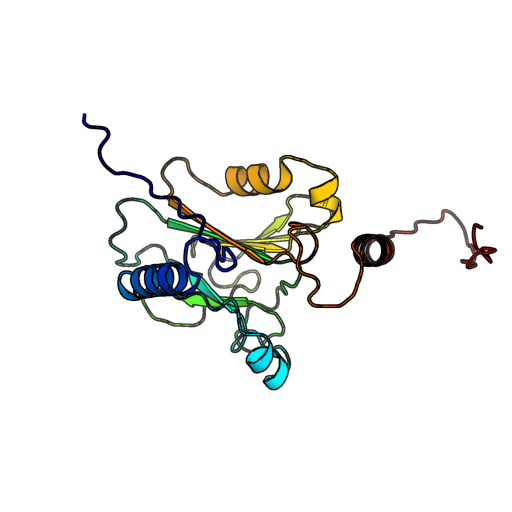 C 1
ATOM 1736 O O . LEU A 1 218 ? 8.351 12.949 -37.521 1.00 52.56 218 LEU A O 1
ATOM 1740 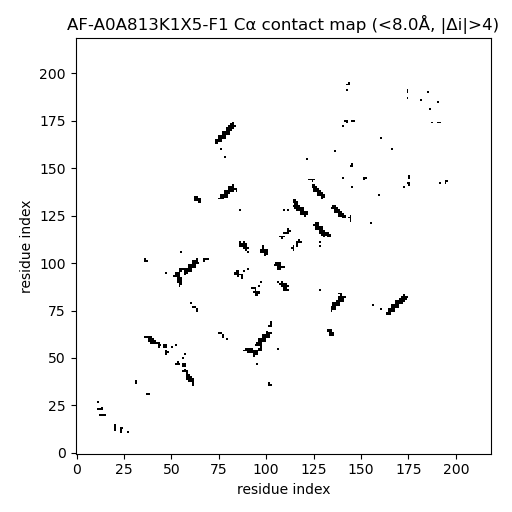N N . ARG A 1 219 ? 8.421 12.634 -39.764 1.00 40.28 219 ARG A N 1
ATOM 1741 C CA . ARG A 1 219 ? 7.932 13.960 -40.166 1.00 40.28 219 ARG A CA 1
ATOM 1742 C C . ARG A 1 219 ? 6.438 14.110 -39.923 1.00 40.28 219 ARG A C 1
ATOM 1744 O O . ARG A 1 219 ? 5.713 13.115 -40.147 1.00 40.28 219 ARG A O 1
#

Sequence (219 aa):
LDVGACRDVFNINLHDESTGSRQNIERYFRLCKDHPNLHVTTSCFTSWRKNKKTNGFAKVIPVVSPGSSVEAKRPIRIFFFDDNLEWGGSASSTGICNLRDVCTGDFVNFAEGQNGFLRDRAARYTAIHHSPEYRVVLVKANILDAMEDVEYFSDIIKKYSEPDEQLIVFMDVNATIVCNDTIQGKDFRSTLLGTMFEFLELRPPAAFELQWGSSEPLR

Mean predicted aligned error: 12.85 Å

pLDDT: mean 74.88, std 19.04, range [28.03, 97.75]

Foldseek 3Di:
DDPDDDDDDDDQDCPPPPPDNVVSVVVVVVVCVVVVLADWDPPQVVQCVVLVQFQLSATEGEWEFDVPPPPDPFAAAEEEEEQFADQQQDRGDHTRHFYAYSRPRDTARQHDPGQQWHWDADDDPKIWTQHPRIRYIYINDDQVQLVVDVCSVVVVCVVSDDPRYDYHYHHDYPLNPPDDDCPPVDDNVRVVVVSCVVPDDDDDPDDDDDDDDDDDDDD

Solvent-accessible surface area (backbone atoms only — not comparable to full-atom values): 13101 Å² total; per-residue (Å²): 131,85,95,80,75,87,81,84,80,81,86,79,66,69,79,46,79,90,77,38,37,66,56,46,49,50,50,52,50,46,53,41,62,80,36,78,52,60,60,70,41,88,87,22,63,71,56,10,56,76,53,74,38,16,5,70,44,24,24,36,39,54,36,46,47,87,82,55,85,69,89,55,98,42,59,62,35,36,37,41,36,23,56,66,63,48,69,57,29,35,58,82,26,54,26,51,60,23,38,23,32,44,85,79,66,45,78,49,46,54,19,77,78,31,71,56,16,42,78,51,66,85,50,95,74,25,40,30,41,36,23,87,52,27,34,35,37,39,31,27,50,37,52,68,55,47,71,76,29,94,53,44,71,59,53,55,48,58,76,76,53,60,96,71,47,43,80,46,79,46,78,58,38,87,77,64,61,83,70,86,76,70,83,78,79,67,53,71,68,57,52,50,51,52,51,51,62,75,67,60,80,83,82,71,96,60,94,81,81,94,74,85,77,86,74,76,81,85,126